Protein 3UVK (pdb70)

Solvent-accessible surface area: 12247 Å² total; per-residue (Å²): 169,138,2,66,10,46,81,104,76,69,4,67,40,10,95,91,0,0,0,0,0,40,19,0,65,86,2,86,77,0,0,0,0,0,2,17,84,42,0,21,2,6,9,0,88,75,10,136,90,73,48,56,2,72,43,10,160,84,0,1,0,4,0,3,21,1,57,91,6,73,30,0,0,0,0,0,14,26,102,18,0,29,2,2,33,16,88,60,17,142,53,94,78,44,0,150,37,10,84,52,86,0,3,3,0,30,15,7,47,111,19,81,23,0,0,0,0,0,55,35,64,11,0,46,4,1,29,19,180,72,9,142,43,97,68,66,8,121,0,16,80,53,18,0,1,4,4,39,9,19,161,90,6,52,43,0,0,0,0,0,24,23,12,44,5,59,20,14,40,13,86,59,16,115,53,97,97,64,43,157,100,32,22,5,0,13,1,48,12,8,71,90,22,159,80,11,0,4,1,12,7,63,36,16,1,48,11,49,60,197,17,132,53,84,60,55,0,80,48,7,102,1,75,108,28,2,1,10,1,9,17,2,62,48,28,23,103,8,0,0,2,0,0,18,52,44,30,0,6,0,0,32,34,125,72,89,109,64,28,38,109,4,151,29,13,91,24,12,0,0,0,3,7,28,4,58,95,92,25,5,0,0,0,0,0,5,70,122,19,64,24,0,20,0,11,56,17,118,37,45,0,10,3,19,109,57,64,137,74,176

Structure (mmCIF, N/CA/C/O backbone):
data_3UVK
#
_entry.id   3UVK
#
_cell.length_a   48.827
_cell.length_b   68.496
_cell.length_c   87.815
_cell.angle_alpha   90.00
_cell.angle_beta   90.00
_cell.angle_gamma   90.00
#
_symmetry.space_group_name_H-M   'P 21 21 21'
#
loop_
_entity.id
_entity.type
_entity.pdbx_description
1 polymer 'WD repeat-containing protein 5'
2 polymer 'Histone-lysine N-methyltransferase MLL2'
3 non-polymer 2-[BIS-(2-HYDROXY-ETHYL)-AMINO]-2-HYDROXYMETHYL-PROPANE-1,3-DIOL
4 non-polymer 'SULFATE ION'
5 water water
#
loop_
_atom_site.group_PDB
_atom_site.id
_atom_site.type_symbol
_atom_site.label_atom_id
_atom_site.label_alt_id
_atom_site.label_comp_id
_atom_site.label_asym_id
_atom_site.label_entity_id
_atom_site.label_seq_id
_atom_site.pdbx_PDB_ins_code
_atom_site.Cartn_x
_atom_site.Cartn_y
_atom_site.Cartn_z
_atom_site.occupancy
_atom_site.B_iso_or_equiv
_atom_site.auth_seq_id
_atom_site.auth_comp_id
_atom_site.auth_asym_id
_atom_site.auth_atom_id
_atom_site.pdbx_PDB_model_num
ATOM 1 N N . VAL A 1 15 ? -32.800 -3.864 -4.251 1.00 29.23 31 VAL A N 1
ATOM 2 C CA . VAL A 1 15 ? -31.292 -4.032 -4.163 1.00 28.86 31 VAL A CA 1
ATOM 3 C C . VAL A 1 15 ? -30.564 -2.809 -4.698 1.00 27.93 31 VAL A C 1
ATOM 4 O O . VAL A 1 15 ? -30.616 -2.436 -5.871 1.00 28.34 31 VAL A O 1
ATOM 8 N N . LYS A 1 16 ? -29.918 -2.170 -3.753 1.00 24.65 32 LYS A N 1
ATOM 9 C CA . LYS A 1 16 ? -29.304 -0.894 -3.980 1.00 20.46 32 LYS A CA 1
ATOM 10 C C . LYS A 1 16 ? -27.979 -0.946 -3.219 1.00 17.54 32 LYS A C 1
ATOM 11 O O . LYS A 1 16 ? -27.835 -1.654 -2.229 1.00 20.14 32 LYS A O 1
ATOM 17 N N . PRO A 1 17 ? -27.026 -0.165 -3.673 1.00 14.15 33 PRO A N 1
ATOM 18 C CA . PRO A 1 17 ? -25.757 -0.045 -2.948 1.00 14.68 33 PRO A CA 1
ATOM 19 C C . PRO A 1 17 ? -25.962 0.889 -1.721 1.00 14.12 33 PRO A C 1
ATOM 20 O O . PRO A 1 17 ? -27.017 1.508 -1.591 1.00 14.07 33 PRO A O 1
ATOM 24 N N . ASN A 1 18 ? -24.948 1.049 -0.864 1.00 13.32 34 ASN A N 1
ATOM 25 C CA . ASN A 1 18 ? -25.065 1.925 0.351 1.00 12.92 34 ASN A CA 1
ATOM 26 C C . ASN A 1 18 ? -23.738 2.625 0.466 1.00 11.88 34 ASN A C 1
ATOM 27 O O . ASN A 1 18 ? -23.055 2.601 1.463 1.00 14.21 34 ASN A O 1
ATOM 32 N N . TYR A 1 19 ? -23.356 3.275 -0.608 1.00 9.68 35 TYR A N 1
ATOM 33 C CA . TYR A 1 19 ? -22.108 4.090 -0.555 1.00 9.11 35 TYR A CA 1
ATOM 34 C C . TYR A 1 19 ? -22.234 5.164 0.525 1.00 9.62 35 TYR A C 1
ATOM 35 O O . TYR A 1 19 ? -23.275 5.828 0.617 1.00 11.17 35 TYR A O 1
ATOM 44 N N . ALA A 1 20 ? -21.206 5.316 1.334 1.00 8.85 36 ALA A N 1
ATOM 45 C CA . ALA A 1 20 ? -21.183 6.288 2.394 1.00 9.17 36 ALA A CA 1
ATOM 46 C C . ALA A 1 20 ? -19.803 6.937 2.367 1.00 7.70 36 ALA A C 1
ATOM 47 O O . ALA A 1 20 ? -18.802 6.317 1.998 1.00 9.03 36 ALA A O 1
ATOM 49 N N . LEU A 1 21 ? -19.750 8.185 2.776 1.00 8.02 37 LEU A N 1
ATOM 50 C CA . LEU A 1 21 ? -18.518 8.949 2.723 1.00 7.37 37 LEU A CA 1
ATOM 51 C C . LEU A 1 21 ? -17.506 8.452 3.706 1.00 7.82 37 LEU A C 1
ATOM 52 O O . LEU A 1 21 ? -17.821 8.261 4.891 1.00 9.27 37 LEU A O 1
ATOM 57 N N . LYS A 1 22 ? -16.261 8.232 3.228 1.00 8.15 38 LYS A N 1
ATOM 58 C CA . LYS A 1 22 ? -15.205 7.762 4.106 1.00 8.04 38 LYS A CA 1
ATOM 59 C C . LYS A 1 22 ? -14.106 8.773 4.234 1.00 9.06 38 LYS A C 1
ATOM 60 O O . LYS A 1 22 ? -13.572 8.921 5.317 1.00 10.09 38 LYS A O 1
ATOM 66 N N . PHE A 1 23 ? -13.706 9.462 3.156 1.00 8.94 39 PHE A N 1
ATOM 67 C CA . PHE A 1 23 ? -12.593 10.395 3.211 1.00 8.40 39 PHE A CA 1
ATOM 68 C C . PHE A 1 23 ? -12.846 11.575 2.290 1.00 9.56 39 PHE A C 1
ATOM 69 O O . PHE A 1 23 ? -13.407 11.378 1.227 1.00 9.21 39 PHE A O 1
ATOM 77 N N . THR A 1 24 ? -12.313 12.757 2.649 1.00 9.12 40 THR A N 1
ATOM 78 C CA . THR A 1 24 ? -12.338 13.953 1.829 1.00 9.58 40 THR A CA 1
ATOM 79 C C . THR A 1 24 ? -10.870 14.259 1.537 1.00 9.00 40 THR A C 1
ATOM 80 O O . THR A 1 24 ? -10.062 14.377 2.478 1.00 11.10 40 THR A O 1
ATOM 84 N N . LEU A 1 25 ? -10.530 14.357 0.247 1.00 8.91 41 LEU A N 1
ATOM 85 C CA . LEU A 1 25 ? -9.201 14.545 -0.271 1.00 7.96 41 LEU A CA 1
ATOM 86 C C . LEU A 1 25 ? -9.158 16.002 -0.718 1.00 8.41 41 LEU A C 1
ATOM 87 O O . LEU A 1 25 ? -9.587 16.371 -1.878 1.00 9.24 41 LEU A O 1
ATOM 92 N N . ALA A 1 26 ? -8.660 16.828 0.170 1.00 13.54 42 ALA A N 1
ATOM 93 C CA . ALA A 1 26 ? -8.645 18.284 -0.179 1.00 8.48 42 ALA A CA 1
ATOM 94 C C . ALA A 1 26 ? -7.185 18.686 -0.437 1.00 9.18 42 ALA A C 1
ATOM 95 O O . ALA A 1 26 ? -6.234 18.096 0.130 1.00 9.32 42 ALA A O 1
ATOM 97 N N . GLY A 1 27 ? -6.951 19.722 -1.226 1.00 9.48 43 GLY A N 1
ATOM 98 C CA . GLY A 1 27 ? -5.587 20.193 -1.504 1.00 10.26 43 GLY A CA 1
ATOM 99 C C . GLY A 1 27 ? -5.431 20.850 -2.839 1.00 8.35 43 GLY A C 1
ATOM 100 O O . GLY A 1 27 ? -4.581 21.732 -3.007 1.00 10.79 43 GLY A O 1
ATOM 101 N N . HIS A 1 28 ? -6.246 20.451 -3.845 1.00 8.65 44 HIS A N 1
ATOM 102 C CA . HIS A 1 28 ? -6.212 21.255 -5.051 1.00 9.41 44 HIS A CA 1
ATOM 103 C C . HIS A 1 28 ? -6.643 22.649 -4.775 1.00 10.11 44 HIS A C 1
ATOM 104 O O . HIS A 1 28 ? -7.489 22.903 -3.884 1.00 10.35 44 HIS A O 1
ATOM 111 N N . THR A 1 29 ? -6.169 23.584 -5.549 1.00 10.45 45 THR A N 1
ATOM 112 C CA . THR A 1 29 ? -6.479 25.005 -5.261 1.00 11.63 45 THR A CA 1
ATOM 113 C C . THR A 1 29 ? -7.423 25.622 -6.280 1.00 11.30 45 THR A C 1
ATOM 114 O O . THR A 1 29 ? -7.767 26.798 -6.168 1.00 13.81 45 THR A O 1
ATOM 118 N N . LYS A 1 30 ? -7.827 24.811 -7.272 1.00 10.50 46 LYS A N 1
ATOM 119 C CA . LYS A 1 30 ? -8.889 25.206 -8.202 1.00 10.12 46 LYS A CA 1
ATOM 120 C C . LYS A 1 30 ? -9.708 23.951 -8.511 1.00 9.26 46 LYS A C 1
ATOM 121 O O . LYS A 1 30 ? -9.453 22.856 -7.942 1.00 10.57 46 LYS A O 1
ATOM 127 N N . ALA A 1 31 ? -10.665 24.083 -9.462 1.00 10.12 47 ALA A N 1
ATOM 128 C CA . ALA A 1 31 ? -11.537 22.954 -9.860 1.00 9.28 47 ALA A CA 1
ATOM 129 C C . ALA A 1 31 ? -10.729 21.693 -10.072 1.00 9.94 47 ALA A C 1
ATOM 130 O O . ALA A 1 31 ? -9.681 21.757 -10.720 1.00 9.15 47 ALA A O 1
ATOM 132 N N . VAL A 1 32 ? -11.242 20.567 -9.590 1.00 7.95 48 VAL A N 1
ATOM 133 C CA . VAL A 1 32 ? -10.682 19.261 -9.970 1.00 8.34 48 VAL A CA 1
ATOM 134 C C . VAL A 1 32 ? -11.319 18.929 -11.345 1.00 8.75 48 VAL A C 1
ATOM 135 O O . VAL A 1 32 ? -12.489 19.246 -11.610 1.00 10.76 48 VAL A O 1
ATOM 139 N N . SER A 1 33 ? -10.556 18.286 -12.242 1.00 7.50 49 SER A N 1
ATOM 140 C CA . SER A 1 33 ? -11.104 17.942 -13.569 1.00 8.19 49 SER A CA 1
ATOM 141 C C . SER A 1 33 ? -11.322 16.441 -13.792 1.00 7.74 49 SER A C 1
ATOM 142 O O . SER A 1 33 ? -12.253 16.064 -14.502 1.00 8.18 49 SER A O 1
ATOM 145 N N . SER A 1 34 ? -10.449 15.623 -13.231 1.00 7.96 50 SER A N 1
ATOM 146 C CA . SER A 1 34 ? -10.558 14.195 -13.499 1.00 8.12 50 SER A CA 1
ATOM 147 C C . SER A 1 34 ? -9.892 13.377 -12.369 1.00 5.74 50 SER A C 1
ATOM 148 O O . SER A 1 34 ? -8.819 13.815 -11.931 1.00 9.41 50 SER A O 1
ATOM 151 N N . VAL A 1 35 ? -10.506 12.284 -11.921 1.00 6.48 51 VAL A N 1
ATOM 152 C CA . VAL A 1 35 ? -9.874 11.363 -11.009 1.00 7.20 51 VAL A CA 1
ATOM 153 C C . VAL A 1 35 ? -9.898 10.002 -11.618 1.00 6.51 51 VAL A C 1
ATOM 154 O O . VAL A 1 35 ? -10.861 9.605 -12.319 1.00 7.12 51 VAL A O 1
ATOM 158 N N . LYS A 1 36 ? -8.860 9.216 -11.395 1.00 6.97 52 LYS A N 1
ATOM 159 C CA . LYS A 1 36 ? -8.757 7.851 -11.951 1.00 7.02 52 LYS A CA 1
ATOM 160 C C . LYS A 1 36 ? -8.062 6.955 -10.927 1.00 6.06 52 LYS A C 1
ATOM 161 O O . LYS A 1 36 ? -6.992 7.337 -10.364 1.00 7.64 52 LYS A O 1
ATOM 167 N N . PHE A 1 37 ? -8.575 5.751 -10.712 1.00 7.35 53 PHE A N 1
ATOM 168 C CA . PHE A 1 37 ? -7.845 4.747 -9.895 1.00 8.42 53 PHE A CA 1
ATOM 169 C C . PHE A 1 37 ? -6.784 4.078 -10.701 1.00 8.07 53 PHE A C 1
ATOM 170 O O . PHE A 1 37 ? -7.01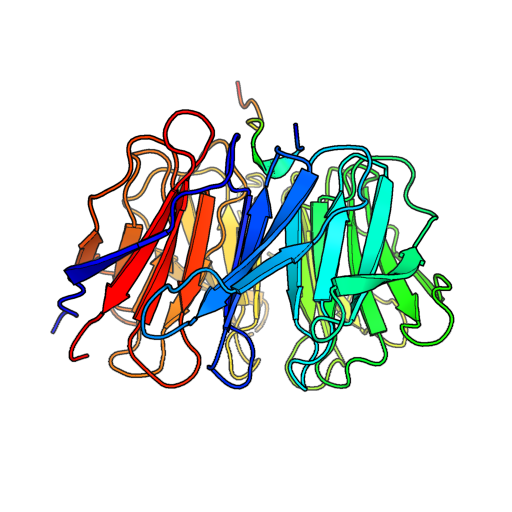5 3.678 -11.841 1.00 8.59 53 PHE A O 1
ATOM 178 N N . SER A 1 38 ? -5.657 3.802 -10.100 1.00 8.07 54 SER A N 1
ATOM 179 C CA . SER A 1 38 ? -4.644 3.028 -10.799 1.00 9.07 54 SER A CA 1
ATOM 180 C C . SER A 1 38 ? -5.147 1.605 -11.001 1.00 8.73 54 SER A C 1
ATOM 181 O O . SER A 1 38 ? -5.945 1.074 -10.227 1.00 10.22 54 SER A O 1
ATOM 184 N N . PRO A 1 39 ? -4.688 0.934 -12.114 1.00 9.16 55 PRO A N 1
ATOM 185 C CA . PRO A 1 39 ? -5.158 -0.425 -12.356 1.00 10.50 55 PRO A CA 1
ATOM 186 C C . PRO A 1 39 ? -4.833 -1.386 -11.230 1.00 8.46 55 PRO A C 1
ATOM 187 O O . PRO A 1 39 ? -5.539 -2.404 -11.088 1.00 10.97 55 PRO A O 1
ATOM 191 N N . ASN A 1 40 ? -3.720 -1.135 -10.495 1.00 11.07 56 ASN A N 1
ATOM 192 C CA . ASN A 1 40 ? -3.391 -2.065 -9.383 1.00 9.83 56 ASN A CA 1
ATOM 193 C C . ASN A 1 40 ? -4.137 -1.810 -8.122 1.00 11.45 56 ASN A C 1
ATOM 194 O O . ASN A 1 40 ? -3.905 -2.491 -7.137 1.00 12.43 56 ASN A O 1
ATOM 199 N N . GLY A 1 41 ? -5.048 -0.844 -8.185 1.00 10.12 57 GLY A N 1
ATOM 200 C CA . GLY A 1 41 ? -5.878 -0.548 -7.035 1.00 10.99 57 GLY A CA 1
ATOM 201 C C . GLY A 1 41 ? -5.302 0.280 -5.904 1.00 10.51 57 GLY A C 1
ATOM 202 O O . GLY A 1 41 ? -6.022 0.586 -4.928 1.00 10.11 57 GLY A O 1
ATOM 203 N N . GLU A 1 42 ? -4.008 0.633 -5.976 1.00 10.37 58 GLU A N 1
ATOM 204 C CA . GLU A 1 42 ? -3.329 1.199 -4.789 1.00 10.30 58 GLU A CA 1
ATOM 205 C C . GLU A 1 42 ? -3.568 2.676 -4.711 1.00 9.19 58 GLU A C 1
ATOM 206 O O . GLU A 1 42 ? -3.537 3.257 -3.621 1.00 10.07 58 GLU A O 1
ATOM 212 N N . TRP A 1 43 ? -3.773 3.347 -5.890 1.00 8.73 59 TRP A N 1
ATOM 213 C CA . TRP A 1 43 ? -3.692 4.834 -5.967 1.00 8.25 59 TRP A CA 1
ATOM 214 C C . TRP A 1 43 ? -4.875 5.467 -6.644 1.00 7.86 59 TRP A C 1
ATOM 215 O O . TRP A 1 43 ? -5.549 4.849 -7.484 1.00 8.82 59 TRP A O 1
ATOM 226 N N . LEU A 1 44 ? -5.117 6.751 -6.341 1.00 7.80 60 LEU A N 1
ATOM 227 C CA . LEU A 1 44 ? -6.018 7.610 -7.122 1.00 8.30 60 LEU A CA 1
ATOM 228 C C . LEU A 1 44 ? -5.148 8.740 -7.649 1.00 6.92 60 LEU A C 1
ATOM 229 O O . LEU A 1 44 ? -4.378 9.334 -6.881 1.00 8.87 60 LEU A O 1
ATOM 234 N N . ALA A 1 45 ? -5.239 9.059 -8.960 1.00 8.31 61 ALA A N 1
ATOM 235 C CA . ALA A 1 45 ? -4.644 10.258 -9.487 1.00 7.51 61 ALA A CA 1
ATOM 236 C C . ALA A 1 45 ? -5.703 11.321 -9.734 1.00 8.48 61 ALA A C 1
ATOM 237 O O . ALA A 1 45 ? -6.830 10.935 -10.215 1.00 8.70 61 ALA A O 1
ATOM 239 N N . SER A 1 46 ? -5.420 12.581 -9.442 1.00 8.50 62 SER A N 1
ATOM 240 C CA . SER A 1 46 ? -6.314 13.659 -9.846 1.00 6.85 62 SER A CA 1
ATOM 241 C C . SER A 1 46 ? -5.624 14.711 -10.640 1.00 8.15 62 SER A C 1
ATOM 242 O O . SER A 1 46 ? -4.409 14.942 -10.437 1.00 9.18 62 SER A O 1
ATOM 245 N N . SER A 1 47 ? -6.361 15.348 -11.572 1.00 9.04 63 SER A N 1
ATOM 246 C CA . SER A 1 47 ? -5.849 16.524 -12.269 1.00 8.52 63 SER A CA 1
ATOM 247 C C . SER A 1 47 ? -6.720 17.698 -11.964 1.00 7.87 63 SER A C 1
ATOM 248 O O . SER A 1 47 ? -7.913 17.519 -11.590 1.00 8.92 63 SER A O 1
ATOM 251 N N . SER A 1 48 ? -6.200 18.895 -12.134 1.00 8.28 64 SER A N 1
ATOM 252 C CA . SER A 1 48 ? -6.975 20.088 -11.833 1.00 8.28 64 SER A CA 1
ATOM 253 C C . SER A 1 48 ? -6.635 21.268 -12.667 1.00 8.70 64 SER A C 1
ATOM 254 O O . SER A 1 48 ? -5.552 21.346 -13.294 1.00 8.85 64 SER A O 1
ATOM 257 N N . ALA A 1 49 ? -7.552 22.233 -12.678 1.00 8.79 65 ALA A N 1
ATOM 258 C CA . ALA A 1 49 ? -7.306 23.578 -13.225 1.00 10.55 65 ALA A CA 1
ATOM 259 C C . ALA A 1 49 ? -6.144 24.288 -12.549 1.00 11.49 65 ALA A C 1
ATOM 260 O O . ALA A 1 49 ? -5.646 25.280 -13.124 1.00 13.02 65 ALA A O 1
ATOM 262 N N . ASP A 1 50 ? -5.717 23.808 -11.361 1.00 10.25 66 ASP A N 1
ATOM 263 C CA . ASP A 1 50 ? -4.544 24.441 -10.695 1.00 12.05 66 ASP A CA 1
ATOM 264 C C . ASP A 1 50 ? -3.197 24.005 -11.300 1.00 10.33 66 ASP A C 1
ATOM 265 O O . ASP A 1 50 ? -2.150 24.396 -10.805 1.00 11.56 66 ASP A O 1
ATOM 270 N N . LYS A 1 51 ? -3.210 23.279 -12.427 1.00 10.28 67 LYS A N 1
ATOM 271 C CA . LYS A 1 51 ? -2.018 22.800 -13.190 1.00 9.02 67 LYS A CA 1
ATOM 272 C C . LYS A 1 51 ? -1.292 21.697 -12.514 1.00 10.99 67 LYS A C 1
ATOM 273 O O . LYS A 1 51 ? -0.216 21.332 -13.007 1.00 11.22 67 LYS A O 1
ATOM 279 N N . LEU A 1 52 ? -1.877 21.084 -11.484 1.00 8.42 68 LEU A N 1
ATOM 280 C CA . LEU A 1 52 ? -1.141 20.028 -10.773 1.00 9.05 68 LEU A CA 1
ATOM 281 C C . LEU A 1 52 ? -1.882 18.734 -10.991 1.00 7.14 68 LEU A C 1
ATOM 282 O O . LEU A 1 52 ? -3.154 18.660 -11.164 1.00 10.27 68 LEU A O 1
ATOM 287 N N . ILE A 1 53 ? -1.130 17.669 -10.790 1.00 8.94 69 ILE A N 1
ATOM 288 C CA . ILE A 1 53 ? -1.647 16.296 -10.563 1.00 9.44 69 ILE A CA 1
ATOM 289 C C . ILE A 1 53 ? -1.340 15.915 -9.149 1.00 8.44 69 ILE A C 1
ATOM 290 O O . ILE A 1 53 ? -0.249 16.234 -8.667 1.00 10.01 69 ILE A O 1
ATOM 295 N N . LYS A 1 54 ? -2.271 15.279 -8.457 1.00 8.43 70 LYS A N 1
ATOM 296 C CA . LYS A 1 54 ? -1.968 14.679 -7.152 1.00 7.64 70 LYS A CA 1
ATOM 297 C C . LYS A 1 54 ? -2.232 13.207 -7.121 1.00 7.52 70 LYS A C 1
ATOM 298 O O . LYS A 1 54 ? -3.109 12.702 -7.870 1.00 9.07 70 LYS A O 1
ATOM 304 N N . ILE A 1 55 ? -1.484 12.484 -6.299 1.00 9.04 71 ILE A N 1
ATOM 305 C CA . ILE A 1 55 ? -1.616 11.064 -6.127 1.00 8.96 71 ILE A CA 1
ATOM 306 C C . ILE A 1 55 ? -2.041 10.891 -4.666 1.00 8.95 71 ILE A C 1
ATOM 307 O O . ILE A 1 55 ? -1.466 11.502 -3.739 1.00 8.89 71 ILE A O 1
ATOM 312 N N . TRP A 1 56 ? -2.948 9.971 -4.455 1.00 8.49 72 TRP A N 1
ATOM 313 C CA . TRP A 1 56 ? -3.571 9.742 -3.143 1.00 7.87 72 TRP A CA 1
ATOM 314 C C . TRP A 1 56 ? -3.670 8.226 -2.963 1.00 8.03 72 TRP A C 1
ATOM 315 O O . TRP A 1 56 ? -3.889 7.453 -3.918 1.00 9.11 72 TRP A O 1
ATOM 326 N N . GLY A 1 57 ? -3.656 7.771 -1.731 1.00 9.07 73 GLY A N 1
ATOM 327 C CA . GLY A 1 57 ? -3.961 6.367 -1.453 1.00 9.75 73 GLY A CA 1
ATOM 328 C C . GLY A 1 57 ? -5.416 6.040 -1.747 1.00 8.30 73 GLY A C 1
ATOM 329 O O . GLY A 1 57 ? -6.323 6.772 -1.308 1.00 10.42 73 GLY A O 1
ATOM 330 N N . ALA A 1 58 ? -5.625 4.923 -2.491 1.00 8.32 74 ALA A N 1
ATOM 331 C CA . ALA A 1 58 ? -7.006 4.591 -2.933 1.00 9.31 74 ALA A CA 1
ATOM 332 C C . ALA A 1 58 ? -7.899 4.170 -1.754 1.00 9.30 74 ALA A C 1
ATOM 333 O O . ALA A 1 58 ? -9.127 4.280 -1.846 1.00 10.44 74 ALA A O 1
ATOM 335 N N . TYR A 1 59 ? -7.316 3.614 -0.694 1.00 10.11 75 TYR A N 1
ATOM 336 C CA . TYR A 1 59 ? -8.137 3.035 0.357 1.00 10.83 75 TYR A CA 1
ATOM 337 C C . TYR A 1 59 ? -8.302 3.948 1.574 1.00 10.55 75 TYR A C 1
ATOM 338 O O . TYR A 1 59 ? -9.278 3.837 2.289 1.00 11.74 75 TYR A O 1
ATOM 347 N N . ASP A 1 60 ? -7.329 4.834 1.789 1.00 12.67 76 ASP A N 1
ATOM 348 C CA . ASP A 1 60 ? -7.432 5.731 2.921 1.00 12.97 76 ASP A CA 1
ATOM 349 C C . ASP A 1 60 ? -7.364 7.232 2.595 1.00 11.63 76 ASP A C 1
ATOM 350 O O . ASP A 1 60 ? -7.335 8.070 3.480 1.00 12.90 76 ASP A O 1
ATOM 355 N N . GLY A 1 61 ? -7.288 7.557 1.277 1.00 10.63 77 GLY A N 1
ATOM 356 C CA . GLY A 1 61 ? -7.220 8.887 0.783 1.00 10.97 77 GLY A CA 1
ATOM 357 C C . GLY A 1 61 ? -5.959 9.659 1.161 1.00 10.24 77 GLY A C 1
ATOM 358 O O . GLY A 1 61 ? -5.901 10.937 0.969 1.00 12.93 77 GLY A O 1
ATOM 359 N N . LYS A 1 62 ? -4.922 8.968 1.647 1.00 9.78 78 LYS A N 1
ATOM 360 C CA . LYS A 1 62 ? -3.743 9.717 2.144 1.00 10.89 78 LYS A CA 1
ATOM 361 C C . LYS A 1 62 ? -3.053 10.400 0.971 1.00 10.12 78 LYS A C 1
ATOM 362 O O . LYS A 1 62 ? -2.720 9.727 -0.023 1.00 10.36 78 LYS A O 1
ATOM 368 N N . PHE A 1 63 ? -2.776 11.687 1.130 1.00 10.00 79 PHE A N 1
ATOM 369 C CA . PHE A 1 63 ? -2.013 12.396 0.089 1.00 9.41 79 PHE A CA 1
ATOM 370 C C . PHE A 1 63 ? -0.641 11.730 -0.048 1.00 10.10 79 PHE A C 1
ATOM 371 O O . PHE A 1 63 ? 0.072 11.517 0.940 1.00 10.00 79 PHE A O 1
ATOM 379 N N . GLU A 1 64 ? -0.213 11.504 -1.287 1.00 10.23 80 GLU A N 1
ATOM 380 C CA . GLU A 1 64 ? 1.084 10.922 -1.625 1.00 9.76 80 GLU A CA 1
ATOM 381 C C . GLU A 1 64 ? 2.037 11.858 -2.314 1.00 10.01 80 GLU A C 1
ATOM 382 O O . GLU A 1 64 ? 3.211 11.959 -1.897 1.00 12.57 80 GLU A O 1
ATOM 388 N N . LYS A 1 65 ? 1.607 12.562 -3.340 1.00 10.81 81 LYS A N 1
ATOM 389 C CA . LYS A 1 65 ? 2.519 13.491 -3.975 1.00 11.31 81 LYS A CA 1
ATOM 390 C C . LYS A 1 65 ? 1.793 14.453 -4.868 1.00 8.90 81 LYS A C 1
ATOM 391 O O . LYS A 1 65 ? 0.688 14.194 -5.357 1.00 10.16 81 LYS A O 1
ATOM 397 N N . THR A 1 66 ? 2.471 15.534 -5.122 1.00 9.13 82 THR A N 1
ATOM 398 C CA . THR A 1 66 ? 2.097 16.528 -6.094 1.00 6.84 82 THR A CA 1
ATOM 399 C C . THR A 1 66 ? 3.032 16.469 -7.291 1.00 9.48 82 THR A C 1
ATOM 400 O O . THR A 1 66 ? 4.255 16.473 -7.114 1.00 11.71 82 THR A O 1
ATOM 404 N N . ILE A 1 67 ? 2.477 16.383 -8.492 1.00 9.77 83 ILE A N 1
ATOM 405 C CA . ILE A 1 67 ? 3.267 16.343 -9.723 1.00 10.13 83 ILE A CA 1
ATOM 406 C C . ILE A 1 67 ? 2.988 17.618 -10.484 1.00 9.38 83 ILE A C 1
ATOM 407 O O . ILE A 1 67 ? 1.820 17.985 -10.749 1.00 12.95 83 ILE A O 1
ATOM 412 N N . SER A 1 68 ? 4.010 18.293 -10.928 1.00 11.37 84 SER A N 1
ATOM 413 C CA . SER A 1 68 ? 3.835 19.644 -11.508 1.00 10.34 84 SER A CA 1
ATOM 414 C C . SER A 1 68 ? 4.670 19.765 -12.798 1.00 12.23 84 SER A C 1
ATOM 415 O O . SER A 1 68 ? 5.656 19.057 -12.985 1.00 10.98 84 SER A O 1
ATOM 418 N N . GLY A 1 69 ? 4.286 20.709 -13.648 1.00 10.60 85 GLY A N 1
ATOM 419 C CA . GLY A 1 69 ? 5.065 21.013 -14.844 1.00 11.48 85 GLY A CA 1
ATOM 420 C C . GLY A 1 69 ? 4.194 21.581 -15.965 1.00 12.57 85 GLY A C 1
ATOM 421 O O . GLY A 1 69 ? 4.707 22.355 -16.790 1.00 15.34 85 GLY A O 1
ATOM 422 N N . HIS A 1 70 ? 2.910 21.153 -16.043 1.00 11.91 86 HIS A N 1
ATOM 423 C CA . HIS A 1 70 ? 2.098 21.839 -17.075 1.00 11.34 86 HIS A CA 1
ATOM 424 C C . HIS A 1 70 ? 2.014 23.328 -16.832 1.00 12.73 86 HIS A C 1
ATOM 425 O O . HIS A 1 70 ? 2.097 23.821 -15.687 1.00 13.30 86 HIS A O 1
ATOM 432 N N . LYS A 1 71 ? 1.947 24.094 -17.934 1.00 13.50 87 LYS A N 1
ATOM 433 C CA . LYS A 1 71 ? 1.906 25.548 -17.889 1.00 14.71 87 LYS A CA 1
ATOM 434 C C . LYS A 1 71 ? 0.510 26.118 -17.759 1.00 14.65 87 LYS A C 1
ATOM 435 O O . LYS A 1 71 ? 0.374 27.267 -17.367 1.00 15.80 87 LYS A O 1
ATOM 441 N N . LEU A 1 72 ? -0.525 25.283 -17.991 1.00 13.58 88 LEU A N 1
ATOM 442 C CA . LEU A 1 72 ? -1.919 25.755 -17.862 1.00 13.98 88 LEU A CA 1
ATOM 443 C C . LEU A 1 72 ? -2.698 24.610 -17.308 1.00 10.44 88 LEU A C 1
ATOM 444 O O . LEU A 1 72 ? -2.141 23.561 -17.037 1.00 13.06 88 LEU A O 1
ATOM 449 N N . GLY A 1 73 ? -3.979 24.837 -17.019 1.00 13.25 89 GLY A N 1
ATOM 450 C CA . GLY A 1 73 ? -4.803 23.838 -16.381 1.00 12.14 89 GLY A CA 1
ATOM 451 C C . GLY A 1 73 ? -4.855 22.507 -17.097 1.00 10.31 89 GLY A C 1
ATOM 452 O O . GLY A 1 73 ? -4.610 22.449 -18.335 1.00 12.51 89 GLY A O 1
ATOM 453 N N . ILE A 1 74 ? -5.240 21.431 -16.382 1.00 9.78 90 ILE A N 1
ATOM 454 C CA . ILE A 1 74 ? -5.208 20.047 -16.897 1.00 9.66 90 ILE A CA 1
ATOM 455 C C . ILE A 1 74 ? -6.652 19.566 -16.895 1.00 9.31 90 ILE A C 1
ATOM 456 O O . ILE A 1 74 ? -7.294 19.684 -15.828 1.00 9.91 90 ILE A O 1
ATOM 461 N N . SER A 1 75 ? -7.122 19.001 -18.000 1.00 8.07 91 SER A N 1
ATOM 462 C CA . SER A 1 75 ? -8.488 18.544 -18.138 1.00 8.08 91 SER A CA 1
ATOM 463 C C . SER A 1 75 ? -8.642 17.043 -17.939 1.00 8.10 91 SER A C 1
ATOM 464 O O . SER A 1 75 ? -9.759 16.570 -17.737 1.00 10.09 91 SER A O 1
ATOM 467 N N . ASP A 1 76 ? -7.544 16.268 -17.976 1.00 8.07 92 ASP A N 1
ATOM 468 C CA . ASP A 1 76 ? -7.684 14.819 -17.870 1.00 7.57 92 ASP A CA 1
ATOM 469 C C . ASP A 1 76 ? -6.338 14.223 -17.466 1.00 7.57 92 ASP A C 1
ATOM 470 O O . ASP A 1 76 ? -5.295 14.833 -17.728 1.00 8.88 92 ASP A O 1
ATOM 475 N N . VAL A 1 77 ? -6.362 13.073 -16.893 1.00 7.76 93 VAL A N 1
ATOM 476 C CA . VAL A 1 77 ? -5.198 12.296 -16.512 1.00 8.66 93 VAL A CA 1
ATOM 477 C C . VAL A 1 77 ? -5.556 10.840 -16.676 1.00 8.48 93 VAL A C 1
ATOM 478 O O . VAL A 1 77 ? -6.727 10.462 -16.496 1.00 8.95 93 VAL A O 1
ATOM 482 N N . ALA A 1 78 ? -4.587 9.982 -16.953 1.00 8.29 94 ALA A N 1
ATOM 483 C CA . ALA A 1 78 ? -4.905 8.541 -17.129 1.00 7.99 94 ALA A CA 1
ATOM 484 C C . ALA A 1 78 ? -3.661 7.700 -16.859 1.00 7.42 94 ALA A C 1
ATOM 485 O O . ALA A 1 78 ? -2.516 8.174 -17.019 1.00 9.50 94 ALA A O 1
ATOM 487 N N . TRP A 1 79 ? -3.878 6.489 -16.368 1.00 8.28 95 TRP A N 1
ATOM 488 C CA . TRP A 1 79 ? -2.781 5.575 -15.927 1.00 9.19 95 TRP A CA 1
ATOM 489 C C . TRP A 1 79 ? -2.400 4.598 -17.046 1.00 9.98 95 TRP A C 1
ATOM 490 O O . TRP A 1 79 ? -3.249 4.120 -17.799 1.00 10.30 95 TRP A O 1
ATOM 501 N N . SER A 1 80 ? -1.126 4.199 -17.058 1.00 10.12 96 SER A N 1
ATOM 502 C CA . SER A 1 80 ? -0.711 3.061 -17.852 1.00 10.68 96 SER A CA 1
ATOM 503 C C . SER A 1 80 ? -1.072 1.752 -17.138 1.00 11.70 96 SER A C 1
ATOM 504 O O . SER A 1 80 ? -1.444 1.730 -15.919 1.00 12.33 96 SER A O 1
ATOM 507 N N . SER A 1 81 ? -1.060 0.659 -17.901 1.00 12.26 97 SER A N 1
ATOM 508 C CA A SER A 1 81 ? -1.552 -0.608 -17.428 0.50 14.09 97 SER A CA 1
ATOM 509 C CA B SER A 1 81 ? -1.625 -0.545 -17.345 0.50 13.56 97 SER A CA 1
ATOM 510 C C . SER A 1 81 ? -0.842 -1.136 -16.173 1.00 13.31 97 SER A C 1
ATOM 511 O O . SER A 1 81 ? -1.423 -1.819 -15.351 1.00 15.59 97 SER A O 1
ATOM 516 N N . ASP A 1 82 ? 0.425 -0.849 -16.092 1.00 13.73 98 ASP A N 1
ATOM 517 C CA . ASP A 1 82 ? 1.254 -1.330 -14.997 1.00 13.35 98 ASP A CA 1
ATOM 518 C C . ASP A 1 82 ? 1.242 -0.384 -13.794 1.00 13.59 98 ASP A C 1
ATOM 519 O O . ASP A 1 82 ? 1.979 -0.630 -12.851 1.00 13.55 98 ASP A O 1
ATOM 524 N N . SER A 1 83 ? 0.429 0.697 -13.852 1.00 11.46 99 SER A N 1
ATOM 525 C CA . SER A 1 83 ? 0.389 1.639 -12.774 1.00 11.78 99 SER A CA 1
ATOM 526 C C . SER A 1 83 ? 1.629 2.465 -12.550 1.00 12.06 99 SER A C 1
ATOM 527 O O . SER A 1 83 ? 1.723 3.164 -11.527 1.00 14.13 99 SER A O 1
ATOM 530 N N . ASN A 1 84 ? 2.546 2.456 -13.530 1.00 13.33 100 ASN A N 1
ATOM 531 C CA . ASN A 1 84 ? 3.787 3.156 -13.299 1.00 13.91 100 ASN A CA 1
ATOM 532 C C . ASN A 1 84 ? 3.861 4.503 -13.983 1.00 13.24 100 ASN A C 1
ATOM 533 O O . ASN A 1 84 ? 4.704 5.322 -13.609 1.00 14.45 100 ASN A O 1
ATOM 538 N N . LEU A 1 85 ? 3.022 4.722 -15.005 1.00 12.28 101 LEU A N 1
ATOM 539 C CA . LEU A 1 85 ? 3.044 6.019 -15.6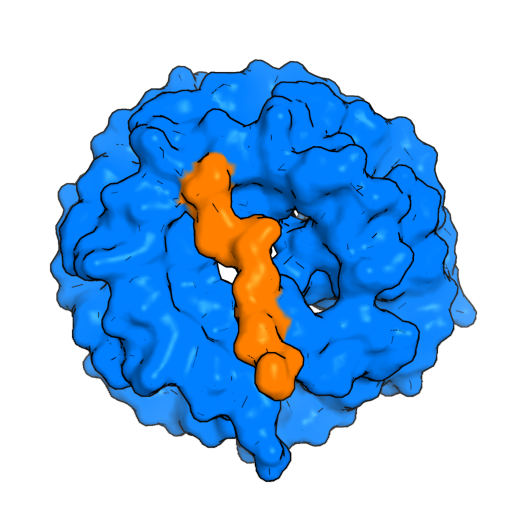90 1.00 10.43 101 LEU A CA 1
ATOM 540 C C . LEU A 1 85 ? 1.668 6.675 -15.688 1.00 10.63 101 LEU A C 1
ATOM 541 O O . LEU A 1 85 ? 0.649 6.004 -15.579 1.00 10.66 101 LEU A O 1
ATOM 546 N N . LEU A 1 86 ? 1.674 7.992 -15.799 1.00 9.67 102 LEU A N 1
ATOM 547 C CA . LEU A 1 86 ? 0.476 8.772 -16.082 1.00 9.65 102 LEU A CA 1
ATOM 548 C C . LEU A 1 86 ? 0.655 9.550 -17.363 1.00 9.00 102 LEU A C 1
ATOM 549 O O . LEU A 1 86 ? 1.765 9.918 -17.745 1.00 10.86 102 LEU A O 1
ATOM 554 N N . VAL A 1 87 ? -0.484 9.871 -18.011 1.00 9.83 103 VAL A N 1
ATOM 555 C CA . VAL A 1 87 ? -0.500 10.885 -19.058 1.00 8.86 103 VAL A CA 1
ATOM 556 C C . VAL A 1 87 ? -1.520 11.912 -18.722 1.00 8.84 103 VAL A C 1
ATOM 557 O O . VAL A 1 87 ? -2.582 11.555 -18.159 1.00 9.80 103 VAL A O 1
ATOM 561 N N . SER A 1 88 ? -1.253 13.179 -18.970 1.00 8.64 104 SER A N 1
ATOM 562 C CA . SER A 1 88 ? -2.180 14.284 -18.713 1.00 10.13 104 SER A CA 1
ATOM 563 C C . SER A 1 88 ? -2.369 15.114 -19.937 1.00 9.07 104 SER A C 1
ATOM 564 O O . SER A 1 88 ? -1.506 15.162 -20.837 1.00 10.70 104 SER A O 1
ATOM 567 N N . ALA A 1 89 ? -3.520 15.748 -20.005 1.00 8.95 105 ALA A N 1
ATOM 568 C CA . ALA A 1 89 ? -3.975 16.539 -21.146 1.00 9.07 105 ALA A CA 1
ATOM 569 C C . ALA A 1 89 ? -4.227 17.954 -20.673 1.00 9.37 105 ALA A C 1
ATOM 570 O O . ALA A 1 89 ? -5.048 18.135 -19.760 1.00 9.70 105 ALA A O 1
ATOM 572 N N . SER A 1 90 ? -3.604 18.974 -21.292 1.00 10.19 106 SER A N 1
ATOM 573 C CA . SER A 1 90 ? -3.659 20.316 -20.713 1.00 10.16 106 SER A CA 1
ATOM 574 C C . SER A 1 90 ? -4.058 21.379 -21.749 1.00 10.10 106 SER A C 1
ATOM 575 O O . SER A 1 90 ? -3.890 21.258 -23.040 1.00 11.29 106 SER A O 1
ATOM 578 N N . ASP A 1 91 ? -4.615 22.459 -21.218 1.00 13.43 107 ASP A N 1
ATOM 579 C CA . ASP A 1 91 ? -4.848 23.695 -22.001 1.00 12.59 107 ASP A CA 1
ATOM 580 C C . ASP A 1 91 ? -3.545 24.259 -22.628 1.00 12.72 107 ASP A C 1
ATOM 581 O O . ASP A 1 91 ? -3.620 25.033 -23.558 1.00 14.68 107 ASP A O 1
ATOM 586 N N . ASP A 1 92 ? -2.360 23.853 -22.130 1.00 13.11 108 ASP A N 1
ATOM 587 C CA . ASP A 1 92 ? -1.065 24.260 -22.697 1.00 12.14 108 ASP A CA 1
ATOM 588 C C . ASP A 1 92 ? -0.768 23.595 -24.098 1.00 13.20 108 ASP A C 1
ATOM 589 O O . ASP A 1 92 ? 0.261 23.846 -24.708 1.00 15.47 108 ASP A O 1
ATOM 594 N N . LYS A 1 93 ? -1.739 22.814 -24.610 1.00 12.11 109 LYS A N 1
ATOM 595 C CA . LYS A 1 93 ? -1.768 22.183 -25.952 1.00 11.90 109 LYS A CA 1
ATOM 596 C C . LYS A 1 93 ? -0.877 20.940 -25.996 1.00 10.94 109 LYS A C 1
ATOM 597 O O . LYS A 1 93 ? -0.678 20.382 -27.066 1.00 13.09 109 LYS A O 1
ATOM 603 N N . THR A 1 94 ? -0.352 20.537 -24.853 1.00 11.45 110 THR A N 1
ATOM 604 C CA . THR A 1 94 ? 0.459 19.383 -24.783 1.00 12.66 110 THR A CA 1
ATOM 605 C C . THR A 1 94 ? -0.211 18.290 -23.934 1.00 10.66 110 THR A C 1
ATOM 606 O O . THR A 1 94 ? -1.101 18.534 -23.130 1.00 11.38 110 THR A O 1
ATOM 610 N N . LEU A 1 95 ? 0.225 17.049 -24.157 1.00 11.56 111 LEU A N 1
ATOM 611 C CA . LEU A 1 95 ? 0.145 16.008 -23.105 1.00 11.09 111 LEU A CA 1
ATOM 612 C C . LEU A 1 95 ? 1.512 15.843 -22.476 1.00 10.74 111 LEU A C 1
ATOM 613 O O . LEU A 1 95 ? 2.547 16.083 -23.123 1.00 12.18 111 LEU A O 1
ATOM 618 N N . LYS A 1 96 ? 1.539 15.338 -21.248 1.00 11.16 112 LYS A N 1
ATOM 619 C CA . LYS A 1 96 ? 2.790 14.933 -20.623 1.00 10.50 112 LYS A CA 1
ATOM 620 C C . LYS A 1 96 ? 2.705 13.521 -20.121 1.00 10.83 112 LYS A C 1
ATOM 621 O O . LYS A 1 96 ? 1.617 13.122 -19.612 1.00 11.48 112 LYS A O 1
ATOM 627 N N . ILE A 1 97 ? 3.790 12.765 -20.270 1.00 9.83 113 ILE A N 1
ATOM 628 C CA . ILE A 1 97 ? 3.915 11.437 -19.688 1.00 10.65 113 ILE A CA 1
ATOM 629 C C . ILE A 1 97 ? 4.790 11.572 -18.458 1.00 10.14 113 ILE A C 1
ATOM 630 O O . ILE A 1 97 ? 5.843 12.189 -18.512 1.00 12.89 113 ILE A O 1
ATOM 635 N N . TRP A 1 98 ? 4.302 10.956 -17.376 1.00 10.47 114 TRP A N 1
ATOM 636 C CA . TRP A 1 98 ? 4.947 11.103 -16.037 1.00 10.72 114 TRP A CA 1
ATOM 637 C C . TRP A 1 98 ? 5.378 9.790 -15.501 1.00 12.43 114 TRP A C 1
ATOM 638 O O . TRP A 1 98 ? 4.582 8.799 -15.588 1.00 12.05 114 TRP A O 1
ATOM 649 N N . ASP A 1 99 ? 6.570 9.771 -14.816 1.00 11.62 115 ASP A N 1
ATOM 650 C CA . ASP A 1 99 ? 6.914 8.580 -14.015 1.00 13.16 115 ASP A CA 1
ATOM 651 C C . ASP A 1 99 ? 6.309 8.807 -12.679 1.00 13.79 115 ASP A C 1
ATOM 652 O O . ASP A 1 99 ? 6.700 9.720 -11.973 1.00 14.64 115 ASP A O 1
ATOM 657 N N A VAL A 1 100 ? 5.326 7.998 -12.300 0.50 14.29 116 VAL A N 1
ATOM 658 N N B VAL A 1 100 ? 5.348 7.969 -12.344 0.50 12.88 116 VAL A N 1
ATOM 659 C CA A VAL A 1 100 ? 4.675 8.298 -11.018 0.50 14.32 116 VAL A CA 1
ATOM 660 C CA B VAL A 1 100 ? 4.654 8.143 -11.086 0.50 12.23 116 VAL A CA 1
ATOM 661 C C A VAL A 1 100 ? 5.531 8.029 -9.772 0.50 15.64 116 VAL A C 1
ATOM 662 C C B VAL A 1 100 ? 5.613 8.167 -9.883 0.50 13.99 116 VAL A C 1
ATOM 663 O O A VAL A 1 100 ? 5.231 8.596 -8.728 0.50 15.69 116 VAL A O 1
ATOM 664 O O B VAL A 1 100 ? 5.565 9.110 -9.083 0.50 15.08 116 VAL A O 1
ATOM 671 N N A SER A 1 101 ? 6.535 7.139 -9.878 0.50 16.48 117 SER A N 1
ATOM 672 N N B SER A 1 101 ? 6.490 7.156 -9.806 0.50 14.54 117 SER A N 1
ATOM 673 C CA A SER A 1 101 ? 7.494 6.904 -8.791 0.50 18.35 117 SER A CA 1
ATOM 674 C CA B SER A 1 101 ? 7.364 6.974 -8.659 0.50 16.10 117 SER A CA 1
ATOM 675 C C A SER A 1 101 ? 8.214 8.170 -8.442 0.50 18.29 117 SER A C 1
ATOM 676 C C B SER A 1 101 ? 8.310 8.125 -8.408 0.50 17.17 117 SER A C 1
ATOM 677 O O A SER A 1 101 ? 8.282 8.569 -7.262 0.50 19.21 117 SER A O 1
ATOM 678 O O B SER A 1 101 ? 8.611 8.413 -7.233 0.50 18.22 117 SER A O 1
ATOM 683 N N . SER A 1 102 ? 8.802 8.775 -9.463 1.00 17.86 118 SER A N 1
ATOM 684 C CA . SER A 1 102 ? 9.693 9.935 -9.277 1.00 19.08 118 SER A CA 1
ATOM 685 C C . SER A 1 102 ? 8.966 11.281 -9.403 1.00 16.97 118 SER A C 1
ATOM 686 O O . SER A 1 102 ? 9.470 12.312 -8.922 1.00 18.72 118 SER A O 1
ATOM 689 N N . GLY A 1 103 ? 7.785 11.289 -10.022 1.00 16.61 119 GLY A N 1
ATOM 690 C CA . GLY A 1 103 ? 7.064 12.547 -10.262 1.00 15.65 119 GLY A CA 1
ATOM 691 C C . GLY A 1 103 ? 7.584 13.291 -11.465 1.00 15.09 119 GLY A C 1
ATOM 692 O O . GLY A 1 103 ? 7.161 14.398 -11.782 1.00 16.64 119 GLY A O 1
ATOM 693 N N . LYS A 1 104 ? 8.524 12.698 -12.172 1.00 14.12 120 LYS A N 1
ATOM 694 C CA . LYS A 1 104 ? 9.133 13.431 -13.281 1.00 14.57 120 LYS A CA 1
ATOM 695 C C . LYS A 1 104 ? 8.438 13.291 -14.632 1.00 14.18 120 LYS A C 1
ATOM 696 O O . LYS A 1 104 ? 7.910 12.221 -14.949 1.00 14.26 120 LYS A O 1
ATOM 702 N N . CYS A 1 105 ? 8.444 14.382 -15.405 1.00 12.86 121 CYS A N 1
ATOM 703 C CA . CYS A 1 105 ? 7.945 14.334 -16.803 1.00 14.57 121 CYS A CA 1
ATOM 704 C C . CYS A 1 105 ? 8.959 13.671 -17.709 1.00 13.77 121 CYS A C 1
ATOM 705 O O . CYS A 1 105 ? 10.134 14.136 -17.842 1.00 15.02 121 CYS A O 1
ATOM 708 N N . LEU A 1 106 ? 8.508 12.576 -18.315 1.00 14.08 122 LEU A N 1
ATOM 709 C CA . LEU A 1 106 ? 9.350 11.819 -19.240 1.00 14.31 122 LEU A CA 1
ATOM 710 C C . LEU A 1 106 ? 9.313 12.392 -20.662 1.00 13.94 122 LEU A C 1
ATOM 711 O O . LEU A 1 106 ? 10.335 12.377 -21.375 1.00 15.13 122 LEU A O 1
ATOM 716 N N . LYS A 1 107 ? 8.135 12.824 -21.105 1.00 14.49 123 LYS A N 1
ATOM 717 C CA . LYS A 1 107 ? 7.924 13.303 -22.479 1.00 14.61 123 LYS A CA 1
ATOM 718 C C . LYS A 1 107 ? 6.847 14.373 -22.466 1.00 13.17 123 LYS A C 1
ATOM 719 O O . LYS A 1 107 ? 5.904 14.281 -21.719 1.00 13.44 123 LYS A O 1
ATOM 725 N N . THR A 1 108 ? 6.971 15.338 -23.378 1.00 13.18 124 THR A N 1
ATOM 726 C CA . THR A 1 108 ? 5.926 16.277 -23.652 1.00 14.28 124 THR A CA 1
ATOM 727 C C . THR A 1 108 ? 5.485 16.039 -25.094 1.00 13.28 124 THR A C 1
ATOM 728 O O . THR A 1 108 ? 6.328 16.073 -26.026 1.00 16.22 124 THR A O 1
ATOM 732 N N . LEU A 1 109 ? 4.185 15.728 -25.261 1.00 12.42 125 LEU A N 1
ATOM 733 C CA . LEU A 1 109 ? 3.646 15.320 -26.552 1.00 12.41 125 LEU A CA 1
ATOM 734 C C . LEU A 1 109 ? 3.052 16.567 -27.202 1.00 10.39 125 LEU A C 1
ATOM 735 O O . LEU A 1 109 ? 2.027 17.144 -26.696 1.00 13.66 125 LEU A O 1
ATOM 740 N N . LYS A 1 110 ? 3.730 17.053 -28.239 1.00 13.49 126 LYS A N 1
ATOM 741 C CA . LYS A 1 110 ? 3.352 18.321 -28.914 1.00 13.31 126 LYS A CA 1
ATOM 742 C C . LYS A 1 110 ? 2.834 18.043 -30.328 1.00 14.64 126 LYS A C 1
ATOM 743 O O . LYS A 1 110 ? 3.377 17.220 -31.053 1.00 15.79 126 LYS A O 1
ATOM 749 N N . GLY A 1 111 ? 1.757 18.733 -30.715 1.00 13.03 127 GLY A N 1
ATOM 750 C CA . GLY A 1 111 ? 1.206 18.628 -32.055 1.00 13.71 127 GLY A CA 1
ATOM 751 C C . GLY A 1 111 ? -0.220 19.151 -32.122 1.00 12.81 127 GLY A C 1
ATOM 752 O O . GLY A 1 111 ? -0.585 19.751 -33.121 1.00 15.07 127 GLY A O 1
ATOM 753 N N . HIS A 1 112 ? -1.049 18.950 -31.084 1.00 12.30 128 HIS A N 1
ATOM 754 C CA . HIS A 1 112 ? -2.360 19.586 -31.105 1.00 12.48 128 HIS A CA 1
ATOM 755 C C . HIS A 1 112 ? -2.220 21.098 -31.204 1.00 13.99 128 HIS A C 1
ATOM 756 O O . HIS A 1 112 ? -1.236 21.694 -30.680 1.00 16.65 128 HIS A O 1
ATOM 763 N N . SER A 1 113 ? -3.220 21.721 -31.838 1.00 15.15 129 SER A N 1
ATOM 764 C CA . SER A 1 113 ? -3.164 23.137 -32.039 1.00 14.79 129 SER A CA 1
ATOM 765 C C . SER A 1 113 ? -4.180 23.888 -31.178 1.00 14.73 129 SER A C 1
ATOM 766 O O . SER A 1 113 ? -4.407 25.093 -31.375 1.00 17.69 129 SER A O 1
ATOM 769 N N . ASN A 1 114 ? -4.779 23.187 -30.200 1.00 13.38 130 ASN A N 1
ATOM 770 C CA . ASN A 1 114 ? -5.629 23.857 -29.250 1.00 13.43 130 ASN A CA 1
ATOM 771 C C . ASN A 1 114 ? -5.665 22.960 -27.994 1.00 13.86 130 ASN A C 1
ATOM 772 O O . ASN A 1 114 ? -4.933 21.945 -27.931 1.00 14.30 130 ASN A O 1
ATOM 777 N N . TYR A 1 115 ? -6.457 23.338 -26.987 1.00 13.78 131 TYR A N 1
ATOM 778 C CA . TYR A 1 115 ? -6.453 22.626 -25.680 1.00 12.06 131 TYR A CA 1
ATOM 779 C C . TYR A 1 115 ? -6.555 21.109 -25.896 1.00 11.21 131 TYR A C 1
ATOM 780 O O . TYR A 1 115 ? -7.331 20.629 -26.724 1.00 12.37 131 TYR A O 1
ATOM 789 N N . VAL A 1 116 ? -5.772 20.361 -25.126 1.00 9.69 132 VAL A N 1
ATOM 790 C CA . VAL A 1 116 ? -5.940 18.920 -25.171 1.00 8.37 132 VAL A CA 1
ATOM 791 C C . VAL A 1 116 ? -6.907 18.572 -24.031 1.00 9.49 132 VAL A C 1
ATOM 792 O O . VAL A 1 116 ? -6.758 19.042 -22.887 1.00 10.72 132 VAL A O 1
ATOM 796 N N . PHE A 1 117 ? -7.946 17.796 -24.327 1.00 9.66 133 PHE A N 1
ATOM 797 C CA . PHE A 1 117 ? -9.068 17.650 -23.402 1.00 8.60 133 PHE A CA 1
ATOM 798 C C . PHE A 1 117 ? -9.138 16.289 -22.737 1.00 7.67 133 PHE A C 1
ATOM 799 O O . PHE A 1 117 ? -9.584 16.217 -21.589 1.00 8.84 133 PHE A O 1
ATOM 807 N N . CYS A 1 118 ? -8.715 15.242 -23.422 1.00 7.99 134 CYS A N 1
ATOM 808 C CA . CYS A 1 118 ? -8.972 13.879 -22.918 1.00 8.13 134 CYS A CA 1
ATOM 809 C C . CYS A 1 118 ? -7.818 13.008 -23.388 1.00 7.78 134 CYS A C 1
ATOM 810 O O . CYS A 1 118 ? -7.210 13.269 -24.452 1.00 7.75 134 CYS A O 1
ATOM 813 N N . CYS A 1 119 ? -7.548 11.943 -22.664 1.00 7.21 135 CYS A N 1
ATOM 814 C CA . CYS A 1 119 ? -6.391 11.122 -22.963 1.00 7.70 135 CYS A CA 1
ATOM 815 C C . CYS A 1 119 ? -6.551 9.733 -22.385 1.00 6.98 135 CYS A C 1
ATOM 816 O O . CYS A 1 119 ? -7.206 9.517 -21.345 1.00 8.51 135 CYS A O 1
ATOM 819 N N . ASN A 1 120 ? -5.849 8.744 -22.944 1.00 7.63 136 ASN A N 1
ATOM 820 C CA . ASN A 1 120 ? -5.838 7.404 -22.380 1.00 9.09 136 ASN A CA 1
ATOM 821 C C . ASN A 1 120 ? -4.671 6.620 -22.968 1.00 8.71 136 ASN A C 1
ATOM 822 O O . ASN A 1 120 ? -4.366 6.798 -24.154 1.00 10.35 136 ASN A O 1
ATOM 827 N N . PHE A 1 121 ? -4.085 5.705 -22.185 1.00 9.23 137 PHE A N 1
ATOM 828 C CA . PHE A 1 121 ? -3.200 4.659 -22.744 1.00 9.70 137 PHE A CA 1
ATOM 829 C C . PHE A 1 121 ? -4.032 3.562 -23.346 1.00 9.00 137 PHE A C 1
ATOM 830 O O . PHE A 1 121 ? -5.145 3.289 -22.903 1.00 10.73 137 PHE A O 1
ATOM 838 N N . ASN A 1 122 ? -3.473 2.812 -24.287 1.00 9.85 138 ASN A N 1
ATOM 839 C CA . ASN A 1 122 ? -4.024 1.523 -24.639 1.00 9.20 138 ASN A CA 1
ATOM 840 C C . ASN A 1 122 ? -3.642 0.505 -23.560 1.00 10.71 138 ASN A C 1
ATOM 841 O O . ASN A 1 122 ? -2.741 0.732 -22.721 1.00 12.51 138 ASN A O 1
ATOM 846 N N . PRO A 1 123 ? -4.284 -0.670 -23.565 1.00 11.66 139 PRO A N 1
ATOM 847 C CA . PRO A 1 123 ? -3.933 -1.654 -22.543 1.00 12.59 139 PRO A CA 1
ATOM 848 C C . PRO A 1 123 ? -2.474 -2.105 -22.615 1.00 14.05 139 PRO A C 1
ATOM 849 O O . PRO A 1 123 ? -1.837 -2.361 -21.559 1.00 15.75 139 PRO A O 1
ATOM 853 N N . GLN A 1 124 ? -1.912 -2.209 -23.809 1.00 14.89 140 GLN A N 1
ATOM 854 C CA . GLN A 1 124 ? -0.460 -2.460 -23.928 1.00 15.42 140 GLN A CA 1
ATOM 855 C C . GLN A 1 124 ? 0.416 -1.370 -23.354 1.00 15.73 140 GLN A C 1
ATOM 856 O O . GLN A 1 124 ? 1.578 -1.598 -22.949 1.00 16.76 140 GLN A O 1
ATOM 862 N N . SER A 1 125 ? -0.142 -0.164 -23.335 1.00 14.30 141 SER A N 1
ATOM 863 C CA . SER A 1 125 ? 0.487 1.055 -22.904 1.00 14.94 141 SER A CA 1
ATOM 864 C C . SER A 1 125 ? 1.731 1.401 -23.722 1.00 13.38 141 SER A C 1
ATOM 865 O O . SER A 1 125 ? 2.545 2.196 -23.285 1.00 15.64 141 SER A O 1
ATOM 868 N N . ASN A 1 126 ? 1.794 0.954 -24.982 1.00 14.35 142 ASN A N 1
ATOM 869 C CA . ASN A 1 126 ? 2.817 1.503 -25.920 1.00 12.53 142 ASN A CA 1
ATOM 870 C C . ASN A 1 126 ? 2.243 2.743 -26.665 1.00 13.32 142 ASN A C 1
ATOM 871 O O . ASN A 1 126 ? 2.995 3.496 -27.323 1.00 13.52 142 ASN A O 1
ATOM 876 N N . LEU A 1 127 ? 0.897 2.956 -26.594 1.00 11.82 143 LEU A N 1
ATOM 877 C CA . LEU A 1 127 ? 0.285 4.069 -27.302 1.00 10.59 143 LEU A CA 1
ATOM 878 C C . LEU A 1 127 ? -0.514 4.914 -26.297 1.00 11.24 143 LEU A C 1
ATOM 879 O O . LEU A 1 127 ? -1.083 4.384 -25.317 1.00 10.37 143 LEU A O 1
ATOM 884 N N . ILE A 1 128 ? -0.649 6.201 -26.655 1.00 9.72 144 ILE A N 1
ATOM 885 C CA . ILE A 1 128 ? -1.598 7.118 -26.003 1.00 9.31 144 ILE A CA 1
ATOM 886 C C . ILE A 1 128 ? -2.511 7.651 -27.103 1.00 8.55 144 ILE A C 1
ATOM 887 O O . ILE A 1 128 ? -2.110 7.963 -28.228 1.00 10.51 144 ILE A O 1
ATOM 892 N N . VAL A 1 129 ? -3.787 7.776 -26.783 1.00 9.11 145 VAL A N 1
ATOM 893 C CA . VAL A 1 129 ? -4.785 8.471 -27.628 1.00 8.35 145 VAL A CA 1
ATOM 894 C C . VAL A 1 129 ? -5.180 9.774 -26.930 1.00 7.36 145 VAL A C 1
ATOM 895 O O . VAL A 1 129 ? -5.356 9.803 -25.690 1.00 8.82 145 VAL A O 1
ATOM 899 N N . SER A 1 130 ? -5.357 10.841 -27.701 1.00 8.81 146 SER A N 1
ATOM 900 C CA . SER A 1 130 ? -5.790 12.139 -27.157 1.00 7.92 146 SER A CA 1
ATOM 901 C C . SER A 1 130 ? -6.894 12.717 -28.032 1.00 6.98 146 SER A C 1
ATOM 902 O O . SER A 1 130 ? -6.927 12.474 -29.257 1.00 9.47 146 SER A O 1
ATOM 905 N N . GLY A 1 131 ? -7.734 13.566 -27.412 1.00 8.26 147 GLY A N 1
ATOM 906 C CA . GLY A 1 131 ? -8.714 14.353 -28.163 1.00 7.51 147 GLY A CA 1
ATOM 907 C C . GLY A 1 131 ? -8.540 15.790 -27.774 1.00 9.71 147 GLY A C 1
ATOM 908 O O . GLY A 1 131 ? -8.129 16.107 -26.617 1.00 10.24 147 GLY A O 1
ATOM 909 N N . SER A 1 132 ? -8.842 16.691 -28.694 1.00 10.47 148 SER A N 1
ATOM 910 C CA . SER A 1 132 ? -8.582 18.098 -28.490 1.00 10.95 148 SER A CA 1
ATOM 911 C C . SER A 1 132 ? -9.697 18.979 -28.993 1.00 10.97 148 SER A C 1
ATOM 912 O O . SER A 1 132 ? -10.521 18.571 -29.832 1.00 11.71 148 SER A O 1
ATOM 915 N N . PHE A 1 133 ? -9.686 20.237 -28.502 1.00 10.60 149 PHE A N 1
ATOM 916 C CA . PHE A 1 133 ? -10.539 21.275 -29.082 1.00 12.80 149 PHE A CA 1
ATOM 917 C C . PHE A 1 133 ? -10.199 21.575 -30.569 1.00 13.24 149 PHE A C 1
ATOM 918 O O . PHE A 1 133 ? -10.962 22.192 -31.268 1.00 14.58 149 PHE A O 1
ATOM 926 N N . ASP A 1 134 ? -9.028 21.131 -31.030 1.00 12.55 150 ASP A N 1
ATOM 927 C CA . ASP A 1 134 ? -8.680 21.202 -32.471 1.00 13.26 150 ASP A CA 1
ATOM 928 C C . ASP A 1 134 ? -9.429 20.253 -33.367 1.00 12.61 150 ASP A C 1
ATOM 929 O O . ASP A 1 134 ? -9.200 20.240 -34.580 1.00 13.45 150 ASP A O 1
ATOM 934 N N . GLU A 1 135 ? -10.291 19.414 -32.748 1.00 12.54 151 GLU A N 1
ATOM 935 C CA . GLU A 1 135 ? -11.214 18.548 -33.501 1.00 12.12 151 GLU A CA 1
ATOM 936 C C . GLU A 1 135 ? -10.613 17.284 -33.934 1.00 13.41 151 GLU A C 1
ATOM 937 O O . GLU A 1 135 ? -11.293 16.534 -34.616 1.00 13.81 151 GLU A O 1
ATOM 943 N N . SER A 1 136 ? -9.333 17.071 -33.581 1.00 12.20 152 SER A N 1
ATOM 944 C CA . SER A 1 136 ? -8.666 15.846 -33.946 1.00 12.08 152 SER A CA 1
ATOM 945 C C . SER A 1 136 ? -8.521 14.871 -32.822 1.00 11.21 152 SER A C 1
ATOM 946 O O . SER A 1 136 ? -8.563 15.242 -31.638 1.00 9.86 152 SER A O 1
ATOM 949 N N . VAL A 1 137 ? -8.270 13.606 -33.211 1.00 9.96 153 VAL A N 1
ATOM 950 C CA . VAL A 1 137 ? -7.790 12.565 -32.297 1.00 9.07 153 VAL A CA 1
ATOM 951 C C . VAL A 1 137 ? -6.380 12.235 -32.723 1.00 10.41 153 VAL A C 1
ATOM 952 O O . VAL A 1 137 ? -6.124 12.037 -33.928 1.00 11.94 153 VAL A O 1
ATOM 956 N N . ARG A 1 138 ? -5.442 12.241 -31.798 1.00 8.81 154 ARG A N 1
ATOM 957 C CA . ARG A 1 138 ? -4.055 11.888 -32.129 1.00 9.40 154 ARG A CA 1
ATOM 958 C C . ARG A 1 138 ? -3.671 10.596 -31.382 1.00 8.11 154 ARG A C 1
ATOM 959 O O . ARG A 1 138 ? -4.123 10.304 -30.260 1.00 9.75 154 ARG A O 1
ATOM 967 N N . ILE A 1 139 ? -2.812 9.834 -32.011 1.00 10.17 155 ILE A N 1
ATOM 968 C CA . ILE A 1 139 ? -2.317 8.575 -31.457 1.00 9.44 155 ILE A CA 1
ATOM 969 C C . ILE A 1 139 ? -0.796 8.745 -31.361 1.00 10.65 155 ILE A C 1
ATOM 970 O O . ILE A 1 139 ? -0.192 9.106 -32.381 1.00 11.65 155 ILE A O 1
ATOM 975 N N . TRP A 1 140 ? -0.217 8.479 -30.175 1.00 11.05 156 TRP A N 1
ATOM 976 C CA . TRP A 1 140 ? 1.172 8.816 -29.875 1.00 11.33 156 TRP A CA 1
ATOM 977 C C . TRP A 1 140 ? 1.907 7.587 -29.474 1.00 10.85 156 TRP A C 1
ATOM 978 O O . TRP A 1 140 ? 1.375 6.734 -28.773 1.00 11.53 156 TRP A O 1
ATOM 989 N N . ASP A 1 141 ? 3.204 7.557 -29.831 1.00 12.17 157 ASP A N 1
ATOM 990 C CA . ASP A 1 141 ? 4.097 6.496 -29.357 1.00 14.24 157 ASP A CA 1
ATOM 991 C C . ASP A 1 141 ? 4.610 6.876 -27.988 1.00 13.04 157 ASP A C 1
ATOM 992 O O . ASP A 1 141 ? 5.260 7.928 -27.830 1.00 15.70 157 ASP A O 1
ATOM 997 N N . VAL A 1 142 ? 4.365 6.019 -26.998 1.00 12.58 158 VAL A N 1
ATOM 998 C CA . VAL A 1 142 ? 4.784 6.306 -25.598 1.00 13.52 158 VAL A CA 1
ATOM 999 C C . VAL A 1 142 ? 6.305 6.370 -25.446 1.00 14.63 158 VAL A C 1
ATOM 1000 O O . VAL A 1 142 ? 6.812 7.292 -24.757 1.00 18.12 158 VAL A O 1
ATOM 1004 N N . LYS A 1 143 ? 7.024 5.464 -26.129 1.00 14.91 159 LYS A N 1
ATOM 1005 C CA . LYS A 1 143 ? 8.459 5.406 -26.035 1.00 18.10 159 LYS A CA 1
ATOM 1006 C C . LYS A 1 143 ? 9.158 6.675 -26.620 1.00 19.29 159 LYS A C 1
ATOM 1007 O O . LYS A 1 143 ? 10.093 7.244 -25.945 1.00 21.85 159 LYS A O 1
ATOM 1013 N N . THR A 1 144 ? 8.719 7.151 -27.805 1.00 19.91 160 THR A N 1
ATOM 1014 C CA . THR A 1 144 ? 9.415 8.251 -28.481 1.00 20.15 160 THR A CA 1
ATOM 1015 C C . THR A 1 144 ? 8.762 9.585 -28.253 1.00 21.24 160 THR A C 1
ATOM 1016 O O . THR A 1 144 ? 9.389 10.656 -28.460 1.00 23.74 160 THR A O 1
ATOM 1020 N N . GLY A 1 145 ? 7.491 9.540 -27.873 1.00 21.73 161 GLY A N 1
ATOM 1021 C CA . GLY A 1 145 ? 6.717 10.743 -27.712 1.00 20.99 161 GLY A CA 1
ATOM 1022 C C . GLY A 1 145 ? 6.286 11.374 -29.010 1.00 21.28 161 GLY A C 1
ATOM 1023 O O . GLY A 1 145 ? 5.714 12.482 -29.028 1.00 24.85 161 GLY A O 1
ATOM 1024 N N . LYS A 1 146 ? 6.475 10.645 -30.095 1.00 20.62 162 LYS A N 1
ATOM 1025 C CA . LYS A 1 146 ? 6.104 11.131 -31.386 1.00 19.15 162 LYS A CA 1
ATOM 1026 C C . LYS A 1 146 ? 4.647 10.784 -31.729 1.00 16.82 162 LYS A C 1
ATOM 1027 O O . LYS A 1 146 ? 4.134 9.699 -31.340 1.00 16.92 162 LYS A O 1
ATOM 1033 N N . CYS A 1 147 ? 3.999 11.721 -32.459 1.00 15.90 163 CYS A N 1
ATOM 1034 C CA . CYS A 1 147 ? 2.641 11.480 -32.935 1.00 14.25 163 CYS A CA 1
ATOM 1035 C C . CYS A 1 147 ? 2.677 10.569 -34.166 1.00 14.22 163 CYS A C 1
ATOM 1036 O O . CYS A 1 147 ? 3.332 10.889 -35.172 1.00 18.01 163 CYS A O 1
ATOM 1039 N N . LEU A 1 148 ? 2.023 9.417 -34.048 1.00 13.93 164 LEU A N 1
ATOM 1040 C CA . LEU A 1 148 ? 1.984 8.423 -35.127 1.00 13.83 164 LEU A CA 1
ATOM 1041 C C . LEU A 1 148 ? 0.872 8.624 -36.125 1.00 13.45 164 LEU A C 1
ATOM 1042 O O . LEU A 1 148 ? 1.023 8.247 -37.280 1.00 15.41 164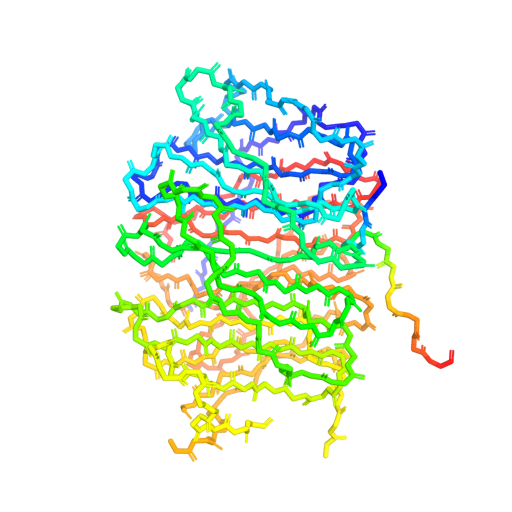 LEU A O 1
ATOM 1047 N N . LYS A 1 149 ? -0.270 9.120 -35.677 1.00 13.54 165 LYS A N 1
ATOM 1048 C CA . LYS A 1 149 ? -1.466 9.348 -36.546 1.00 13.07 165 LYS A CA 1
ATOM 1049 C C . LYS A 1 149 ? -2.248 10.536 -36.022 1.00 11.54 165 LYS A C 1
ATOM 1050 O O . LYS A 1 149 ? -2.409 10.694 -34.806 1.00 12.62 165 LYS A O 1
ATOM 1056 N N . THR A 1 150 ? -2.822 11.320 -36.922 1.00 13.26 166 THR A N 1
ATOM 1057 C CA . THR A 1 150 ? -3.801 12.342 -36.634 1.00 13.98 166 THR A CA 1
ATOM 1058 C C . THR A 1 150 ? -5.045 12.006 -37.397 1.00 13.89 166 THR A C 1
ATOM 1059 O O . THR A 1 150 ? -5.023 11.984 -38.655 1.00 17.52 166 THR A O 1
ATOM 1063 N N . LEU A 1 151 ? -6.108 11.668 -36.658 1.00 12.94 167 LEU A N 1
ATOM 1064 C CA . LEU A 1 151 ? -7.413 11.347 -37.272 1.00 13.11 167 LEU A CA 1
ATOM 1065 C C . LEU A 1 151 ? -8.254 12.615 -37.337 1.00 13.71 167 LEU A C 1
ATOM 1066 O O . LEU A 1 151 ? -8.418 13.327 -36.332 1.00 13.40 167 LEU A O 1
ATOM 1071 N N . PRO A 1 152 ? -8.749 12.964 -38.560 1.00 14.87 168 PRO A N 1
ATOM 1072 C CA . PRO A 1 152 ? -9.637 14.141 -38.669 1.00 16.53 168 PRO A CA 1
ATOM 1073 C C . PRO A 1 152 ? -11.033 13.698 -38.212 1.00 16.12 168 PRO A C 1
ATOM 1074 O O . PRO A 1 152 ? -11.962 13.540 -38.977 1.00 18.11 168 PRO A O 1
ATOM 1078 N N . ALA A 1 153 ? -11.155 13.492 -36.913 1.00 14.76 169 ALA A N 1
ATOM 1079 C CA . ALA A 1 153 ? -12.194 12.615 -36.356 1.00 14.59 169 ALA A CA 1
ATOM 1080 C C . ALA A 1 153 ? -13.538 13.293 -36.299 1.00 14.31 169 ALA A C 1
ATOM 1081 O O . ALA A 1 153 ? -14.573 12.623 -36.398 1.00 14.70 169 ALA A O 1
ATOM 1083 N N . HIS A 1 154 ? -13.549 14.609 -36.056 1.00 12.43 170 HIS A N 1
ATOM 1084 C CA . HIS A 1 154 ? -14.799 15.300 -35.693 1.00 13.14 170 HIS A CA 1
ATOM 1085 C C . HIS A 1 154 ? -14.821 16.686 -36.313 1.00 15.99 170 HIS A C 1
ATOM 1086 O O . HIS A 1 154 ? -13.796 17.166 -36.814 1.00 16.12 170 HIS A O 1
ATOM 1093 N N . SER A 1 155 ? -15.962 17.359 -36.191 1.00 15.29 171 SER A N 1
ATOM 1094 C CA . SER A 1 155 ? -16.076 18.756 -36.693 1.00 17.64 171 SER A CA 1
ATOM 1095 C C . SER A 1 155 ? -16.342 19.745 -35.515 1.00 16.90 171 SER A C 1
ATOM 1096 O O . SER A 1 155 ? -16.853 20.862 -35.692 1.00 20.18 171 SER A O 1
ATOM 1099 N N . ASP A 1 156 ? -15.959 19.324 -34.300 1.00 15.99 172 ASP A N 1
ATOM 1100 C CA . ASP A 1 156 ? -16.088 20.181 -33.111 1.00 14.92 172 ASP A CA 1
ATOM 1101 C C . ASP A 1 156 ? -15.172 19.525 -32.056 1.00 14.26 172 ASP A C 1
ATOM 1102 O O . ASP A 1 156 ? -14.617 18.427 -32.321 1.00 14.63 172 ASP A O 1
ATOM 1107 N N . PRO A 1 157 ? -15.071 20.140 -30.860 1.00 13.70 173 PRO A N 1
ATOM 1108 C CA . PRO A 1 157 ? -14.111 19.606 -29.871 1.00 13.59 173 PRO A CA 1
ATOM 1109 C C . PRO A 1 157 ? -14.394 18.095 -29.577 1.00 11.33 173 PRO A C 1
ATOM 1110 O O . PRO A 1 157 ? -15.573 17.666 -29.534 1.00 11.93 173 PRO A O 1
ATOM 1114 N N . VAL A 1 158 ? -13.331 17.362 -29.317 1.00 9.85 174 VAL A N 1
ATOM 1115 C CA . VAL A 1 158 ? -13.397 15.947 -29.005 1.00 8.67 174 VAL A CA 1
ATOM 1116 C C . VAL A 1 158 ? -13.435 15.833 -27.472 1.00 10.16 174 VAL A C 1
ATOM 1117 O O . VAL A 1 158 ? -12.477 16.217 -26.745 1.00 11.70 174 VAL A O 1
ATOM 1121 N N . SER A 1 159 ? -14.544 15.290 -26.973 1.00 8.44 175 SER A N 1
ATOM 1122 C CA . SER A 1 159 ? -14.806 15.289 -25.503 1.00 9.25 175 SER A CA 1
ATOM 1123 C C . SER A 1 159 ? -14.266 14.063 -24.816 1.00 8.68 175 SER A C 1
ATOM 1124 O O . SER A 1 159 ? -14.007 14.127 -23.616 1.00 9.02 175 SER A O 1
ATOM 1127 N N . ALA A 1 160 ? -14.096 12.948 -25.519 1.00 8.39 176 ALA A N 1
ATOM 1128 C CA . ALA A 1 160 ? -13.563 11.758 -24.864 1.00 7.28 176 ALA A CA 1
ATOM 1129 C C . ALA A 1 160 ? -12.925 10.847 -25.884 1.00 6.47 176 ALA A C 1
ATOM 1130 O O . ALA A 1 160 ? -13.337 10.837 -27.093 1.00 8.47 176 ALA A O 1
ATOM 1132 N N . VAL A 1 161 ? -11.952 10.042 -25.449 1.00 7.06 177 VAL A N 1
ATOM 1133 C CA . VAL A 1 161 ? -11.299 9.018 -26.296 1.00 7.67 177 VAL A CA 1
ATOM 1134 C C . VAL A 1 161 ? -10.954 7.818 -25.391 1.00 7.53 177 VAL A C 1
ATOM 1135 O O . VAL A 1 161 ? -10.498 8.032 -24.235 1.00 10.25 177 VAL A O 1
ATOM 1139 N N . HIS A 1 162 ? -11.182 6.585 -25.852 1.00 7.78 178 HIS A N 1
ATOM 1140 C CA . HIS A 1 162 ? -10.921 5.427 -24.958 1.00 8.35 178 HIS A CA 1
ATOM 1141 C C . HIS A 1 162 ? -10.575 4.263 -25.877 1.00 8.47 178 HIS A C 1
ATOM 1142 O O . HIS A 1 162 ? -11.132 4.142 -26.980 1.00 10.60 178 HIS A O 1
ATOM 1149 N N . PHE A 1 163 ? -9.687 3.432 -25.438 1.00 9.16 179 PHE A N 1
ATOM 1150 C CA . PHE A 1 163 ? -9.365 2.156 -26.173 1.00 9.38 179 PHE A CA 1
ATOM 1151 C C . PHE A 1 163 ? -10.213 1.021 -25.637 1.00 8.38 179 PHE A C 1
ATOM 1152 O O . PHE A 1 163 ? -10.524 1.012 -24.434 1.00 11.39 179 PHE A O 1
ATOM 1160 N N . ASN A 1 164 ? -10.452 0.026 -26.476 1.00 10.06 180 ASN A N 1
ATOM 1161 C CA . ASN A 1 164 ? -11.022 -1.238 -26.039 1.00 10.93 180 ASN A CA 1
ATOM 1162 C C . ASN A 1 164 ? -9.965 -2.153 -25.409 1.00 11.87 180 ASN A C 1
ATOM 1163 O O . ASN A 1 164 ? -8.791 -1.783 -25.234 1.00 11.78 180 ASN A O 1
ATOM 1168 N N . ARG A 1 165 ? -10.436 -3.363 -25.057 1.00 13.75 181 ARG A N 1
ATOM 1169 C CA . ARG A 1 165 ? -9.638 -4.175 -24.108 1.00 16.91 181 ARG A CA 1
ATOM 1170 C C . ARG A 1 165 ? -8.326 -4.722 -24.716 1.00 15.50 181 ARG A C 1
ATOM 1171 O O . ARG A 1 165 ? -7.396 -5.086 -23.983 1.00 16.82 181 ARG A O 1
ATOM 1179 N N . ASP A 1 166 ? -8.259 -4.807 -26.057 1.00 15.85 182 ASP A N 1
ATOM 1180 C CA . ASP A 1 166 ? -7.009 -5.258 -26.687 1.00 16.97 182 ASP A CA 1
ATOM 1181 C C . ASP A 1 166 ? -6.354 -4.145 -27.515 1.00 16.11 182 ASP A C 1
ATOM 1182 O O . ASP A 1 166 ? -5.362 -4.357 -28.207 1.00 17.19 182 ASP A O 1
ATOM 1187 N N . GLY A 1 167 ? -6.850 -2.934 -27.343 1.00 14.23 183 GLY A N 1
ATOM 1188 C CA . GLY A 1 167 ? -6.305 -1.781 -28.024 1.00 13.80 183 GLY A CA 1
ATOM 1189 C C . GLY A 1 167 ? -6.617 -1.689 -29.513 1.00 11.69 183 GLY A C 1
ATOM 1190 O O . GLY A 1 167 ? -6.115 -0.756 -30.135 1.00 12.74 183 GLY A O 1
ATOM 1191 N N . SER A 1 168 ? -7.426 -2.621 -30.025 1.00 11.75 184 SER A N 1
ATOM 1192 C CA . SER A 1 168 ? -7.658 -2.682 -31.487 1.00 11.28 184 SER A CA 1
ATOM 1193 C C . SER A 1 168 ? -8.661 -1.606 -31.952 1.00 11.24 184 SER A C 1
ATOM 1194 O O . SER A 1 168 ? -8.704 -1.316 -33.169 1.00 12.02 184 SER A O 1
ATOM 1197 N N . LEU A 1 169 ? -9.466 -1.031 -31.011 1.00 9.84 185 LEU A N 1
ATOM 1198 C CA . LEU A 1 169 ? -10.398 0.017 -31.335 1.00 9.48 185 LEU A CA 1
ATOM 1199 C C . LEU A 1 169 ? -10.221 1.177 -30.418 1.00 8.63 185 LEU A C 1
ATOM 1200 O O . LEU A 1 169 ? -9.847 1.050 -29.238 1.00 9.71 185 LEU A O 1
ATOM 1205 N N . ILE A 1 170 ? -10.596 2.346 -30.925 1.00 8.07 186 ILE A N 1
ATOM 1206 C CA . ILE A 1 170 ? -10.701 3.594 -30.150 1.00 8.22 186 ILE A CA 1
ATOM 1207 C C . ILE A 1 170 ? -12.159 4.073 -30.313 1.00 8.85 186 ILE A C 1
ATOM 1208 O O . ILE A 1 170 ? -12.686 4.039 -31.449 1.00 9.88 186 ILE A O 1
ATOM 1213 N N . VAL A 1 171 ? -12.791 4.518 -29.257 1.00 8.43 187 VAL A N 1
ATOM 1214 C CA . VAL A 1 171 ? -14.061 5.246 -29.385 1.00 8.70 187 VAL A CA 1
ATOM 1215 C C . VAL A 1 171 ? -13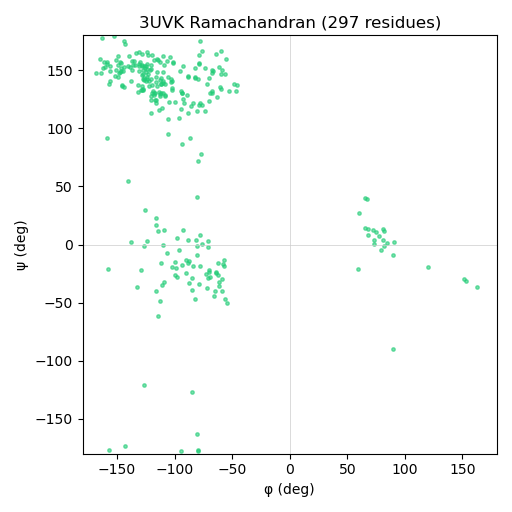.816 6.710 -29.067 1.00 8.39 187 VAL A C 1
ATOM 1216 O O . VAL A 1 171 ? -13.069 7.002 -28.131 1.00 9.94 187 VAL A O 1
ATOM 1220 N N . SER A 1 172 ? -14.411 7.604 -29.848 1.00 7.89 188 SER A N 1
ATOM 1221 C CA . SER A 1 172 ? -14.292 9.009 -29.628 1.00 8.92 188 SER A CA 1
ATOM 1222 C C . SER A 1 172 ? -15.683 9.625 -29.602 1.00 8.54 188 SER A C 1
ATOM 1223 O O . SER A 1 172 ? -16.612 9.144 -30.243 1.00 10.00 188 SER A O 1
ATOM 1226 N N . SER A 1 173 ? -15.810 10.765 -28.905 1.00 8.75 189 SER A N 1
ATOM 1227 C CA . SER A 1 173 ? -17.085 11.490 -28.906 1.00 7.75 189 SER A CA 1
ATOM 1228 C C . SER A 1 173 ? -16.796 12.978 -29.064 1.00 8.70 189 SER A C 1
ATOM 1229 O O . SER A 1 173 ? -15.653 13.454 -28.826 1.00 9.72 189 SER A O 1
ATOM 1232 N N . SER A 1 174 ? -17.787 13.728 -29.532 1.00 9.72 190 SER A N 1
ATOM 1233 C CA . SER A 1 174 ? -17.584 15.138 -29.783 1.00 10.98 190 SER A CA 1
ATOM 1234 C C . SER A 1 174 ? -18.842 15.974 -29.629 1.00 12.25 190 SER A C 1
ATOM 1235 O O . SER A 1 174 ? -19.974 15.452 -29.774 1.00 11.78 190 SER A O 1
ATOM 1238 N N . TYR A 1 175 ? -18.651 17.278 -29.419 1.00 12.61 191 TYR A N 1
ATOM 1239 C CA . TYR A 1 175 ? -19.731 18.247 -29.524 1.00 14.26 191 TYR A CA 1
ATOM 1240 C C . TYR A 1 175 ? -20.433 18.261 -30.851 1.00 15.33 191 TYR A C 1
ATOM 1241 O O . TYR A 1 175 ? -21.549 18.766 -30.909 1.00 18.00 191 TYR A O 1
ATOM 1250 N N . ASP A 1 176 ? -19.866 17.615 -31.886 1.00 14.00 192 ASP A N 1
ATOM 1251 C CA . ASP A 1 176 ? -20.514 17.551 -33.202 1.00 15.91 192 ASP A CA 1
ATOM 1252 C C . ASP A 1 176 ? -21.684 16.531 -33.242 1.00 15.11 192 ASP A C 1
ATOM 1253 O O . ASP A 1 176 ? -22.416 16.444 -34.244 1.00 18.85 192 ASP A O 1
ATOM 1258 N N . GLY A 1 177 ? -21.943 15.884 -32.101 1.00 15.05 193 GLY A N 1
ATOM 1259 C CA . GLY A 1 177 ? -23.062 14.967 -31.977 1.00 14.99 193 GLY A CA 1
ATOM 1260 C C . GLY A 1 177 ? -22.792 13.501 -32.308 1.00 13.74 193 GLY A C 1
ATOM 1261 O O . GLY A 1 177 ? -23.663 12.610 -32.168 1.00 17.27 193 GLY A O 1
ATOM 1262 N N . LEU A 1 178 ? -21.519 13.215 -32.640 1.00 13.56 194 LEU A N 1
ATOM 1263 C CA . LEU A 1 178 ? -21.173 11.873 -33.071 1.00 14.58 194 LEU A CA 1
ATOM 1264 C C . LEU A 1 178 ? -20.330 11.152 -32.038 1.00 12.39 194 LEU A C 1
ATOM 1265 O O . LEU A 1 178 ? -19.491 11.744 -31.304 1.00 12.94 194 LEU A O 1
ATOM 1270 N N . CYS A 1 179 ? -20.527 9.859 -32.018 1.00 12.65 195 CYS A N 1
ATOM 1271 C CA A CYS A 1 179 ? -19.592 8.904 -31.377 0.50 12.30 195 CYS A CA 1
ATOM 1272 C CA B CYS A 1 179 ? -19.601 9.008 -31.389 0.50 11.75 195 CYS A CA 1
ATOM 1273 C C . CYS A 1 179 ? -19.063 8.053 -32.494 1.00 11.42 195 CYS A C 1
ATOM 1274 O O . CYS A 1 179 ? -19.836 7.571 -33.277 1.00 13.84 195 CYS A O 1
ATOM 1279 N N . ARG A 1 180 ? -17.747 7.924 -32.620 1.00 10.45 196 ARG A N 1
ATOM 1280 C CA . ARG A 1 180 ? -17.125 7.134 -33.721 1.00 10.32 196 ARG A CA 1
ATOM 1281 C C . ARG A 1 180 ? -16.218 6.055 -33.162 1.00 9.64 196 ARG A C 1
ATOM 1282 O O . ARG A 1 180 ? -15.552 6.275 -32.137 1.00 11.15 196 ARG A O 1
ATOM 1290 N N . ILE A 1 181 ? -16.213 4.894 -33.796 1.00 11.22 197 ILE A N 1
ATOM 1291 C CA . ILE A 1 181 ? -15.348 3.783 -33.391 1.00 10.91 197 ILE A CA 1
ATOM 1292 C C . ILE A 1 181 ? -14.322 3.676 -34.498 1.00 10.30 197 ILE A C 1
ATOM 1293 O O . ILE A 1 181 ? -14.706 3.624 -35.708 1.00 12.59 197 ILE A O 1
ATOM 1298 N N . TRP A 1 182 ? -13.047 3.623 -34.139 1.00 9.94 198 TRP A N 1
ATOM 1299 C CA . TRP A 1 182 ? -11.918 3.666 -35.052 1.00 9.78 198 TRP A CA 1
ATOM 1300 C C . TRP A 1 182 ? -11.108 2.416 -34.926 1.00 7.91 198 TRP A C 1
ATOM 1301 O O . TRP A 1 182 ? -10.860 1.902 -33.818 1.00 9.70 198 TRP A O 1
ATOM 1312 N N . ASP A 1 183 ? -10.677 1.866 -36.074 1.00 9.04 199 ASP A N 1
ATOM 1313 C CA . ASP A 1 183 ? -9.606 0.817 -36.098 1.00 9.87 199 ASP A CA 1
ATOM 1314 C C . ASP A 1 183 ? -8.275 1.488 -35.812 1.00 11.34 199 ASP A C 1
ATOM 1315 O O . ASP A 1 183 ? -7.760 2.284 -36.618 1.00 10.88 199 ASP A O 1
ATOM 1320 N N . THR A 1 184 ? -7.687 1.118 -34.661 1.00 11.47 200 THR A N 1
ATOM 1321 C CA . THR A 1 184 ? -6.450 1.780 -34.217 1.00 10.70 200 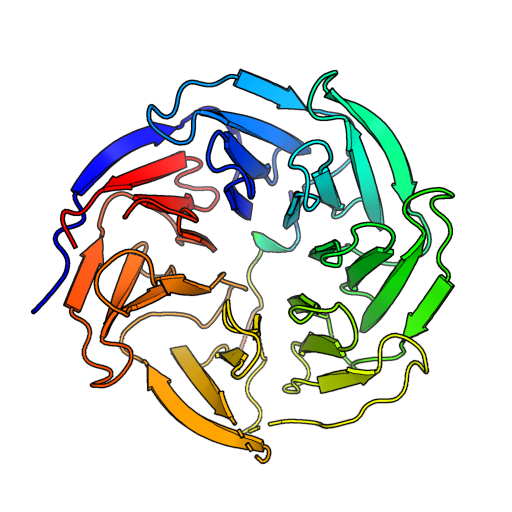THR A CA 1
ATOM 1322 C C . THR A 1 184 ? -5.382 1.731 -35.279 1.00 10.66 200 THR A C 1
ATOM 1323 O O . THR A 1 184 ? -4.768 2.739 -35.585 1.00 11.14 200 THR A O 1
ATOM 1327 N N . ALA A 1 185 ? -5.152 0.534 -35.796 1.00 12.19 201 ALA A N 1
ATOM 1328 C CA . ALA A 1 185 ? -4.003 0.353 -36.683 1.00 11.41 201 ALA A CA 1
ATOM 1329 C C . ALA A 1 185 ? -4.177 1.001 -38.062 1.00 10.43 201 ALA A C 1
ATOM 1330 O O . ALA A 1 185 ? -3.217 1.512 -38.593 1.00 13.09 201 ALA A O 1
ATOM 1332 N N . SER A 1 186 ? -5.356 0.972 -38.640 1.00 11.43 202 SER A N 1
ATOM 1333 C CA . SER A 1 186 ? -5.549 1.500 -39.989 1.00 11.54 202 SER A CA 1
ATOM 1334 C C . SER A 1 186 ? -6.016 2.960 -39.980 1.00 11.83 202 SER A C 1
ATOM 1335 O O . SER A 1 186 ? -6.031 3.621 -41.025 1.00 14.51 202 SER A O 1
ATOM 1338 N N . GLY A 1 187 ? -6.526 3.419 -38.837 1.00 11.50 203 GLY A N 1
ATOM 1339 C CA . GLY A 1 187 ? -7.037 4.760 -38.797 1.00 12.03 203 GLY A CA 1
ATOM 1340 C C . GLY A 1 187 ? -8.451 4.915 -39.345 1.00 12.52 203 GLY A C 1
ATOM 1341 O O . GLY A 1 187 ? -9.002 6.056 -39.393 1.00 15.29 203 GLY A O 1
ATOM 1342 N N . GLN A 1 188 ? -9.048 3.825 -39.812 1.00 11.01 204 GLN A N 1
ATOM 1343 C CA . GLN A 1 188 ? -10.398 3.904 -40.475 1.00 11.54 204 GLN A CA 1
ATOM 1344 C C . GLN A 1 188 ? -11.527 3.934 -39.466 1.00 11.30 204 GLN A C 1
ATOM 1345 O O . GLN A 1 188 ? -11.496 3.259 -38.440 1.00 12.61 204 GLN A O 1
ATOM 1351 N N . CYS A 1 189 ? -12.542 4.704 -39.776 1.00 12.06 205 CYS A N 1
ATOM 1352 C CA . CYS A 1 189 ? -13.751 4.756 -38.923 1.00 13.74 205 CYS A CA 1
ATOM 1353 C C . CYS A 1 189 ? -14.630 3.585 -39.220 1.00 12.73 205 CYS A C 1
ATOM 1354 O O . CYS A 1 189 ? -15.108 3.451 -40.351 1.00 16.31 205 CYS A O 1
ATOM 1357 N N . LEU A 1 190 ? -14.817 2.675 -38.264 1.00 13.39 206 LEU A N 1
ATOM 1358 C CA A LEU A 1 190 ? -15.693 1.499 -38.496 0.50 13.03 206 LEU A CA 1
ATOM 1359 C CA B LEU A 1 190 ? -15.634 1.476 -38.442 0.50 14.40 206 LEU A CA 1
ATOM 1360 C C . LEU A 1 190 ? -17.174 1.743 -38.257 1.00 14.69 206 LEU A C 1
ATOM 1361 O O . LEU A 1 190 ? -18.063 1.039 -38.850 1.00 18.78 206 LEU A O 1
ATOM 1370 N N . LYS A 1 191 ? -17.522 2.686 -37.424 1.00 15.16 207 LYS A N 1
ATOM 1371 C CA . LYS A 1 191 ? -18.957 2.934 -37.110 1.00 17.14 207 LYS A CA 1
ATOM 1372 C C . LYS A 1 191 ? -19.105 4.353 -36.645 1.00 16.77 207 LYS A C 1
ATOM 1373 O O . LYS A 1 191 ? -18.250 4.874 -35.921 1.00 16.51 207 LYS A O 1
ATOM 1379 N N . THR A 1 192 ? -20.181 5.011 -37.053 1.00 19.08 208 THR A N 1
ATOM 1380 C CA . THR A 1 192 ? -20.650 6.254 -36.455 1.00 19.23 208 THR A CA 1
ATOM 1381 C C . THR A 1 192 ? -22.014 6.001 -35.757 1.00 22.09 208 THR A C 1
ATOM 1382 O O . THR A 1 192 ? -22.971 5.670 -36.441 1.00 24.51 208 THR A O 1
ATOM 1386 N N . LEU A 1 193 ? -22.091 6.142 -34.420 1.00 24.67 209 LEU A N 1
ATOM 1387 C CA . LEU A 1 193 ? -23.384 6.152 -33.674 1.00 26.80 209 LEU A CA 1
ATOM 1388 C C . LEU A 1 193 ? -24.086 7.547 -33.804 1.00 29.93 209 LEU A C 1
ATOM 1389 O O . LEU A 1 193 ? -23.509 8.597 -33.443 1.00 27.18 209 LEU A O 1
ATOM 1394 N N . ASP A 1 197 ? -31.859 13.095 -33.718 1.00 40.08 213 ASP A N 1
ATOM 1395 C CA . ASP A 1 197 ? -31.528 13.400 -32.329 1.00 39.19 213 ASP A CA 1
ATOM 1396 C C . ASP A 1 197 ? -30.584 14.664 -32.314 1.00 38.88 213 ASP A C 1
ATOM 1397 O O . ASP A 1 197 ? -31.048 15.828 -32.290 1.00 39.76 213 ASP A O 1
ATOM 1399 N N . ASN A 1 198 ? -29.271 14.371 -32.381 1.00 35.56 214 ASN A N 1
ATOM 1400 C CA . ASN A 1 198 ? -28.075 15.267 -32.507 1.00 33.34 214 ASN A CA 1
ATOM 1401 C C . ASN A 1 198 ? -27.406 16.033 -31.319 1.00 27.66 214 ASN A C 1
ATOM 1402 O O . ASN A 1 198 ? -26.546 16.898 -31.545 1.00 27.37 214 ASN A O 1
ATOM 1407 N N . PRO A 1 199 ? -27.733 15.704 -30.052 1.00 22.60 215 PRO A N 1
ATOM 1408 C CA . PRO A 1 199 ? -27.129 16.510 -28.976 1.00 19.36 215 PRO A CA 1
ATOM 1409 C C . PRO A 1 199 ? -25.561 16.340 -28.859 1.00 15.27 215 PRO A C 1
ATOM 1410 O O . PRO A 1 199 ? -25.070 15.287 -29.240 1.00 14.64 215 PRO A O 1
ATOM 1414 N N . PRO A 1 200 ? -24.803 17.380 -28.412 1.00 15.28 216 PRO A N 1
ATOM 1415 C CA . PRO A 1 200 ? -23.361 17.213 -28.150 1.00 13.81 216 PRO A CA 1
ATOM 1416 C C . PRO A 1 200 ? -23.114 15.939 -27.334 1.00 11.30 216 PRO A C 1
ATOM 1417 O O . PRO A 1 200 ? -23.850 15.690 -26.344 1.00 12.02 216 PRO A O 1
ATOM 1421 N N . VAL A 1 201 ? -22.152 15.120 -27.777 1.00 10.14 217 VAL A N 1
ATOM 1422 C CA . VAL A 1 201 ? -21.744 13.975 -26.963 1.00 9.81 217 VAL A CA 1
ATOM 1423 C C . VAL A 1 201 ? -20.585 14.422 -26.076 1.00 10.97 217 VAL A C 1
ATOM 1424 O O . VAL A 1 201 ? -19.535 14.875 -26.601 1.00 11.23 217 VAL A O 1
ATOM 1428 N N . SER A 1 202 ? -20.758 14.298 -24.758 1.00 9.62 218 SER A N 1
ATOM 1429 C CA . SER A 1 202 ? -19.825 14.891 -23.817 1.00 8.64 218 SER A CA 1
ATOM 1430 C C . SER A 1 202 ? -18.928 13.849 -23.126 1.00 9.19 218 SER A C 1
ATOM 1431 O O . SER A 1 202 ? -17.962 14.247 -22.475 1.00 10.17 218 SER A O 1
ATOM 1434 N N . PHE A 1 203 ? -19.185 12.550 -23.342 1.00 7.84 219 PHE A N 1
ATOM 1435 C CA . PHE A 1 203 ? -18.295 11.561 -22.768 1.00 7.77 219 PHE A CA 1
ATOM 1436 C C . PHE A 1 203 ? -18.628 10.207 -23.383 1.00 8.21 219 PHE A C 1
ATOM 1437 O O . PHE A 1 203 ? -19.792 9.961 -23.762 1.00 8.57 219 PHE A O 1
ATOM 1445 N N . VAL A 1 204 ? -17.643 9.337 -23.557 1.00 7.19 220 VAL A N 1
ATOM 1446 C CA . VAL A 1 204 ? -17.874 8.016 -24.013 1.00 7.53 220 VAL A CA 1
ATOM 1447 C C . VAL A 1 204 ? -16.781 7.064 -23.442 1.00 6.19 220 VAL A C 1
ATOM 1448 O O . VAL A 1 204 ? -15.657 7.555 -23.282 1.00 8.16 220 VAL A O 1
ATOM 1452 N N . LYS A 1 205 ? -17.106 5.791 -23.231 1.00 7.06 221 LYS A N 1
ATOM 1453 C CA . LYS A 1 205 ? -16.081 4.788 -22.865 1.00 8.69 221 LYS A CA 1
ATOM 1454 C C . LYS A 1 205 ? -16.600 3.426 -23.153 1.00 8.27 221 LYS A C 1
ATOM 1455 O O . LYS A 1 205 ? -17.806 3.198 -23.166 1.00 10.21 221 LYS A O 1
ATOM 1461 N N . PHE A 1 206 ? -15.688 2.497 -23.415 1.00 8.99 222 PHE A N 1
ATOM 1462 C CA . PHE A 1 206 ? -16.056 1.062 -23.480 1.00 10.19 222 PHE A CA 1
ATOM 1463 C C . PHE A 1 206 ? -16.306 0.519 -22.073 1.00 11.73 222 PHE A C 1
ATOM 1464 O O . PHE A 1 206 ? -15.718 1.005 -21.090 1.00 11.63 222 PHE A O 1
ATOM 1472 N N . SER A 1 207 ? -17.174 -0.502 -21.967 1.00 11.49 223 SER A N 1
ATOM 1473 C CA . SER A 1 207 ? -17.340 -1.272 -20.746 1.00 13.14 223 SER A CA 1
ATOM 1474 C C . SER A 1 207 ? -16.044 -2.045 -20.397 1.00 16.59 223 SER A C 1
ATOM 1475 O O . SER A 1 207 ? -15.156 -2.167 -21.304 1.00 17.31 223 SER A O 1
ATOM 1478 N N . PRO A 1 208 ? -15.945 -2.536 -19.106 1.00 16.28 224 PRO A N 1
ATOM 1479 C CA . PRO A 1 208 ? -14.678 -3.083 -18.602 1.00 19.88 224 PRO A CA 1
ATOM 1480 C C . PRO A 1 208 ? -14.276 -4.300 -19.350 1.00 21.46 224 PRO A C 1
ATOM 1481 O O . PRO A 1 208 ? -13.064 -4.619 -19.365 1.00 23.88 224 PRO A O 1
ATOM 1485 N N . ASN A 1 209 ? -15.266 -4.980 -19.965 1.00 23.03 225 ASN A N 1
ATOM 1486 C CA . ASN A 1 209 ? -15.088 -6.114 -20.840 1.00 24.40 225 ASN A CA 1
ATOM 1487 C C . ASN A 1 209 ? -15.056 -5.802 -22.325 1.00 23.76 225 ASN A C 1
ATOM 1488 O O . ASN A 1 209 ? -14.805 -6.705 -23.122 1.00 27.78 225 ASN A O 1
ATOM 1493 N N . GLY A 1 210 ? -15.277 -4.553 -22.753 1.00 22.56 226 GLY A N 1
ATOM 1494 C CA . GLY A 1 210 ? -15.190 -4.239 -24.185 1.00 23.45 226 GLY A CA 1
ATOM 1495 C C . GLY A 1 210 ? -16.393 -4.343 -25.098 1.00 24.79 226 GLY A C 1
ATOM 1496 O O . GLY A 1 210 ? -16.406 -3.881 -26.247 1.00 25.14 226 GLY A O 1
ATOM 1497 N N . LYS A 1 211 ? -17.463 -4.911 -24.563 1.00 22.92 227 LYS A N 1
ATOM 1498 C CA . LYS A 1 211 ? -18.561 -5.286 -25.405 1.00 22.65 227 LYS A CA 1
ATOM 1499 C C . LYS A 1 211 ? -19.593 -4.189 -25.612 1.00 21.26 227 LYS A C 1
ATOM 1500 O O . LYS A 1 211 ? -20.417 -4.278 -26.477 1.00 20.56 227 LYS A O 1
ATOM 1506 N N . TYR A 1 212 ? -19.538 -3.164 -24.758 1.00 17.31 228 TYR A N 1
ATOM 1507 C CA . TYR A 1 212 ? -20.566 -2.102 -24.813 1.00 15.16 228 TYR A CA 1
ATOM 1508 C C . TYR A 1 212 ? -19.883 -0.778 -24.746 1.00 14.11 228 TYR A C 1
ATOM 1509 O O . TYR A 1 212 ? -18.722 -0.714 -24.349 1.00 14.04 228 TYR A O 1
ATOM 1518 N N . ILE A 1 213 ? -20.598 0.276 -25.091 1.00 12.93 229 ILE A N 1
ATOM 1519 C CA . ILE A 1 213 ? -20.074 1.616 -24.842 1.00 13.86 229 ILE A CA 1
ATOM 1520 C C . ILE A 1 213 ? -21.138 2.407 -24.093 1.00 12.90 229 ILE A C 1
ATOM 1521 O O . ILE A 1 213 ? -22.337 2.234 -24.303 1.00 15.03 229 ILE A O 1
ATOM 1526 N N . LEU A 1 214 ? -20.692 3.288 -23.211 1.00 10.32 230 LEU A N 1
ATOM 1527 C CA . LEU A 1 214 ? -21.551 4.187 -22.449 1.00 9.02 230 LEU A CA 1
ATOM 1528 C C . LEU A 1 214 ? -21.258 5.573 -22.928 1.00 8.59 230 LEU A C 1
ATOM 1529 O O . LEU A 1 214 ? -20.074 5.986 -22.911 1.00 9.43 230 LEU A O 1
ATOM 1534 N N . ALA A 1 215 ? -22.329 6.331 -23.321 1.00 8.61 231 ALA A N 1
ATOM 1535 C CA . ALA A 1 215 ? -22.135 7.655 -23.873 1.00 8.53 231 ALA A CA 1
ATOM 1536 C C . ALA A 1 215 ? -23.005 8.633 -23.143 1.00 9.31 231 ALA A C 1
ATOM 1537 O O . ALA A 1 215 ? -24.206 8.368 -22.981 1.00 9.88 231 ALA A O 1
ATOM 1539 N N . ALA A 1 216 ? -22.461 9.797 -22.815 1.00 9.94 232 ALA A N 1
ATOM 1540 C CA . ALA A 1 216 ? -23.234 10.901 -22.262 1.00 9.26 232 ALA A CA 1
ATOM 1541 C C . ALA A 1 216 ? -23.524 11.955 -23.318 1.00 9.67 232 ALA A C 1
ATOM 1542 O O . ALA A 1 216 ? -22.656 12.254 -24.134 1.00 10.37 232 ALA A O 1
ATOM 1544 N N . THR A 1 217 ? -24.734 12.513 -23.301 1.00 10.25 233 THR A N 1
ATOM 1545 C CA . THR A 1 217 ? -25.074 13.634 -24.185 1.00 10.80 233 THR A CA 1
ATOM 1546 C C . THR A 1 217 ? -25.599 14.787 -23.330 1.00 11.54 233 THR A C 1
ATOM 1547 O O . THR A 1 217 ? -26.157 14.544 -22.235 1.00 11.45 233 THR A O 1
ATOM 1551 N N . LEU A 1 218 ? -25.421 16.031 -23.808 1.00 11.10 234 LEU A N 1
ATOM 1552 C CA . LEU A 1 218 ? -25.740 17.215 -23.044 1.00 12.25 234 LEU A CA 1
ATOM 1553 C C . LEU A 1 218 ? -27.223 17.543 -23.089 1.00 12.66 234 LEU A C 1
ATOM 1554 O O . LEU A 1 218 ? -27.606 18.724 -23.136 1.00 16.56 234 LEU A O 1
ATOM 1559 N N . ASP A 1 219 ? -28.037 16.519 -23.002 1.00 13.22 235 ASP A N 1
ATOM 1560 C CA . ASP A 1 219 ? -29.483 16.574 -22.804 1.00 13.04 235 ASP A CA 1
ATOM 1561 C C . ASP A 1 219 ? -29.907 15.750 -21.618 1.00 12.31 235 ASP A C 1
ATOM 1562 O O . ASP A 1 219 ? -31.025 15.132 -21.583 1.00 13.83 235 ASP A O 1
ATOM 1567 N N . ASN A 1 220 ? -28.978 15.663 -20.651 1.00 11.76 236 ASN A N 1
ATOM 1568 C CA . ASN A 1 220 ? -29.263 15.009 -19.382 1.00 11.64 236 ASN A CA 1
ATOM 1569 C C . ASN A 1 220 ? -29.511 13.525 -19.582 1.00 11.37 236 ASN A C 1
ATOM 1570 O O . ASN A 1 220 ? -30.329 12.906 -18.904 1.00 11.72 236 ASN A O 1
ATOM 1575 N N . THR A 1 221 ? -28.732 12.880 -20.462 1.00 11.09 237 THR A N 1
ATOM 1576 C CA . THR A 1 221 ? -28.977 11.466 -20.774 1.00 11.83 237 THR A CA 1
ATOM 1577 C C . THR A 1 221 ? -27.671 10.686 -20.852 1.00 10.20 237 THR A C 1
ATOM 1578 O O . THR A 1 221 ? -26.699 11.189 -21.452 1.00 11.87 237 THR A O 1
ATOM 1582 N N . LEU A 1 222 ? -27.665 9.470 -20.347 1.00 10.08 238 LEU A N 1
ATOM 1583 C CA . LEU A 1 222 ? -26.594 8.508 -20.592 1.00 9.94 238 LEU A CA 1
ATOM 1584 C C . LEU A 1 222 ? -27.233 7.373 -21.349 1.00 10.59 238 LEU A C 1
ATOM 1585 O O . LEU A 1 222 ? -28.349 6.957 -21.085 1.00 11.83 238 LEU A O 1
ATOM 1590 N N . LYS A 1 223 ? -26.488 6.807 -22.272 1.00 10.29 239 LYS A N 1
ATOM 1591 C CA . LYS A 1 223 ? -26.958 5.667 -23.097 1.00 10.73 239 LYS A CA 1
ATOM 1592 C C . LYS A 1 223 ? -25.925 4.581 -23.130 1.00 10.34 239 LYS A C 1
ATOM 1593 O O . LYS A 1 223 ? -24.722 4.846 -23.322 1.00 11.09 239 LYS A O 1
ATOM 1599 N N . LEU A 1 224 ? -26.377 3.338 -23.001 1.00 10.32 240 LEU A N 1
ATOM 1600 C CA . LEU A 1 224 ? -25.542 2.137 -23.213 1.00 10.58 240 LEU A CA 1
ATOM 1601 C C . LEU A 1 224 ? -25.825 1.607 -24.592 1.00 11.86 240 LEU A C 1
ATOM 1602 O O . LEU A 1 224 ? -26.964 1.286 -24.917 1.00 12.56 240 LEU A O 1
ATOM 1607 N N . TRP A 1 225 ? -24.779 1.506 -25.403 1.00 12.72 241 TRP A N 1
ATOM 1608 C CA . TRP A 1 225 ? -24.920 1.056 -26.795 1.00 14.32 241 TRP A CA 1
ATOM 1609 C C . TRP A 1 225 ? -24.241 -0.309 -27.004 1.00 15.64 241 TRP A C 1
ATOM 1610 O O . TRP A 1 225 ? -23.095 -0.569 -26.472 1.00 17.30 241 TRP A O 1
ATOM 1621 N N . ASP A 1 226 ? -24.891 -1.141 -27.818 1.00 18.62 242 ASP A N 1
ATOM 1622 C CA . ASP A 1 226 ? -24.349 -2.399 -28.262 1.00 22.25 242 ASP A CA 1
ATOM 1623 C C . ASP A 1 226 ? -23.506 -1.989 -29.466 1.00 24.25 242 ASP A C 1
ATOM 1624 O O . ASP A 1 226 ? -24.037 -1.347 -30.424 1.00 27.80 242 ASP A O 1
ATOM 1629 N N . LYS A 1 229 ? -23.745 -3.714 -33.544 1.00 31.35 245 LYS A N 1
ATOM 1630 C CA . LYS A 1 229 ? -25.090 -3.438 -34.087 1.00 30.65 245 LYS A CA 1
ATOM 1631 C C . LYS A 1 229 ? -25.434 -1.955 -34.164 1.00 29.09 245 LYS A C 1
ATOM 1632 O O . LYS A 1 229 ? -26.338 -1.545 -34.901 1.00 29.34 245 LYS A O 1
ATOM 1638 N N . GLY A 1 230 ? -24.732 -1.131 -33.383 1.00 26.26 246 GLY A N 1
ATOM 1639 C CA . GLY A 1 230 ? -25.071 0.287 -33.404 1.00 24.93 246 GLY A CA 1
ATOM 1640 C C . GLY A 1 230 ? -26.431 0.664 -32.843 1.00 23.06 246 GLY A C 1
ATOM 1641 O O . GLY A 1 230 ? -27.137 1.524 -33.425 1.00 24.12 246 GLY A O 1
ATOM 1642 N N . LYS A 1 231 ? -26.850 0.005 -31.755 1.00 20.84 247 LYS A N 1
ATOM 1643 C CA . LYS A 1 231 ? -28.169 0.255 -31.203 1.00 20.45 247 LYS A CA 1
ATOM 1644 C C . LYS A 1 231 ? -28.028 0.566 -29.741 1.00 17.00 247 LYS A C 1
ATOM 1645 O O . LYS A 1 231 ? -27.188 -0.065 -29.017 1.00 17.48 247 LYS A O 1
ATOM 1651 N N . CYS A 1 232 ? -28.859 1.499 -29.307 1.00 15.60 248 CYS A N 1
ATOM 1652 C CA . CYS A 1 232 ? -28.961 1.888 -27.910 1.00 14.98 248 CYS A CA 1
ATOM 1653 C C . CYS A 1 232 ? -29.782 0.821 -27.176 1.00 14.28 248 CYS A C 1
ATOM 1654 O O . CYS A 1 232 ? -30.970 0.588 -27.522 1.00 16.04 248 CYS A O 1
ATOM 1657 N N . LEU A 1 233 ? -29.204 0.208 -26.155 1.00 15.20 249 LEU A N 1
ATOM 1658 C CA . LEU A 1 233 ? -29.887 -0.816 -25.361 1.00 16.01 249 LEU A CA 1
ATOM 1659 C C . LEU A 1 233 ? -30.512 -0.294 -24.045 1.00 15.16 249 LEU A C 1
ATOM 1660 O O . LEU A 1 233 ? -31.467 -0.915 -23.551 1.00 18.83 249 LEU A O 1
ATOM 1665 N N . LYS A 1 234 ? -29.936 0.787 -23.444 1.00 14.78 250 LYS A N 1
ATOM 1666 C CA . LYS A 1 234 ? -30.459 1.349 -22.184 1.00 13.96 250 LYS A CA 1
ATOM 1667 C C . LYS A 1 234 ? -30.252 2.818 -22.196 1.00 12.51 250 LYS A C 1
ATOM 1668 O O . LYS A 1 234 ? -29.212 3.312 -22.709 1.00 13.89 250 LYS A O 1
ATOM 1674 N N . THR A 1 235 ? -31.151 3.535 -21.540 1.00 13.05 251 THR A N 1
ATOM 1675 C CA . THR A 1 235 ? -31.024 4.974 -21.311 1.00 12.02 251 THR A CA 1
ATOM 1676 C C . THR A 1 235 ? -31.181 5.262 -19.827 1.00 13.53 251 THR A C 1
ATOM 1677 O O . THR A 1 235 ? -32.103 4.737 -19.228 1.00 16.66 251 THR A O 1
ATOM 1681 N N . TYR A 1 236 ? -30.315 6.087 -19.245 1.00 10.39 252 TYR A N 1
ATOM 1682 C CA . TYR A 1 236 ? -30.349 6.416 -17.812 1.00 9.89 252 TYR A CA 1
ATOM 1683 C C . TYR A 1 236 ? -30.555 7.924 -17.741 1.00 10.67 252 TYR A C 1
ATOM 1684 O O . TYR A 1 236 ? -29.864 8.703 -18.417 1.00 11.82 252 TYR A O 1
ATOM 1693 N N . THR A 1 237 ? -31.519 8.344 -16.946 1.00 10.39 253 THR A N 1
ATOM 1694 C CA A THR A 1 237 ? -31.786 9.764 -16.826 0.50 11.85 253 THR A CA 1
ATOM 1695 C CA B THR A 1 237 ? -31.946 9.755 -16.841 0.50 9.52 253 THR A CA 1
ATOM 1696 C C . THR A 1 237 ? -32.205 10.079 -15.374 1.00 9.64 253 THR A C 1
ATOM 1697 O O . THR A 1 237 ? -32.211 9.184 -14.493 1.00 11.60 253 THR A O 1
ATOM 1704 N N . GLY A 1 238 ? -32.418 11.368 -15.124 1.00 11.70 254 GLY A N 1
ATOM 1705 C CA . GLY A 1 238 ? -32.807 11.806 -13.799 1.00 12.32 254 GLY A CA 1
ATOM 1706 C C . GLY A 1 238 ? -31.813 12.787 -13.207 1.00 11.55 254 GLY A C 1
ATOM 1707 O O . GLY A 1 238 ? -32.182 13.535 -12.294 1.00 14.12 254 GLY A O 1
ATOM 1708 N N . HIS A 1 239 ? -30.577 12.804 -13.744 1.00 11.50 255 HIS A N 1
ATOM 1709 C CA . HIS A 1 239 ? -29.514 13.708 -13.308 1.00 11.38 255 HIS A CA 1
ATOM 1710 C C . HIS A 1 239 ? -29.503 14.942 -14.193 1.00 11.51 255 HIS A C 1
ATOM 1711 O O . HIS A 1 239 ? -30.349 15.079 -15.066 1.00 11.72 255 HIS A O 1
ATOM 1718 N N . LYS A 1 240 ? -28.539 15.858 -13.959 1.00 10.20 256 LYS A N 1
ATOM 1719 C CA . LYS A 1 240 ? -28.436 17.058 -14.722 1.00 11.24 256 LYS A CA 1
ATOM 1720 C C . LYS A 1 240 ? -27.134 17.002 -15.463 1.00 11.80 256 LYS A C 1
ATOM 1721 O O . LYS A 1 240 ? -26.072 16.948 -14.839 1.00 10.90 256 LYS A O 1
ATOM 1727 N N . ASN A 1 241 ? -27.154 17.145 -16.807 1.00 11.64 257 ASN A N 1
ATOM 1728 C CA . ASN A 1 241 ? -25.909 17.207 -17.578 1.00 11.10 257 ASN A CA 1
ATOM 1729 C C . ASN A 1 241 ? -26.232 17.878 -18.916 1.00 10.61 257 ASN A C 1
ATOM 1730 O O . ASN A 1 241 ? -26.660 17.208 -19.882 1.00 11.28 257 ASN A O 1
ATOM 1735 N N . GLU A 1 242 ? -26.065 19.199 -18.890 1.00 11.97 258 GLU A N 1
ATOM 1736 C CA . GLU A 1 242 ? -26.252 20.074 -20.052 1.00 13.07 258 GLU A CA 1
ATOM 1737 C C . GLU A 1 242 ? -25.104 20.989 -20.389 1.00 13.50 258 GLU A C 1
ATOM 1738 O O . GLU A 1 242 ? -25.173 21.703 -21.377 1.00 15.77 258 GLU A O 1
ATOM 1744 N N . LYS A 1 243 ? -24.033 20.954 -19.599 1.00 12.71 259 LYS A N 1
ATOM 1745 C CA . LYS A 1 243 ? -22.933 21.918 -19.685 1.00 12.73 259 LYS A CA 1
ATOM 1746 C C . LYS A 1 243 ? -21.543 21.324 -19.694 1.00 12.60 259 LYS A C 1
ATOM 1747 O O . LYS A 1 243 ? -20.664 21.942 -20.327 1.00 14.14 259 LYS A O 1
ATOM 1753 N N . TYR A 1 244 ? -21.306 20.240 -18.932 1.00 10.96 260 TYR A N 1
ATOM 1754 C CA . TYR A 1 244 ? -19.924 19.802 -18.739 1.00 9.42 260 TYR A CA 1
ATOM 1755 C C . TYR A 1 244 ? -19.738 18.382 -19.279 1.00 9.44 260 TYR A C 1
ATOM 1756 O O . TYR A 1 244 ? -20.689 17.609 -19.364 1.00 10.26 260 TYR A O 1
ATOM 1765 N N . CYS A 1 245 ? -18.496 18.054 -19.473 1.00 10.28 261 CYS A N 1
ATOM 1766 C CA . CYS A 1 245 ? -18.072 16.746 -19.956 1.00 10.69 261 CYS A CA 1
ATOM 1767 C C . CYS A 1 245 ? -17.767 15.923 -18.660 1.00 7.95 261 CYS A C 1
ATOM 1768 O O . CYS A 1 245 ? -16.653 15.869 -18.200 1.00 10.16 261 CYS A O 1
ATOM 1771 N N . ILE A 1 246 ? -18.836 15.332 -18.165 1.00 8.47 262 ILE A N 1
ATOM 1772 C CA . ILE A 1 246 ? -18.837 14.583 -16.941 1.00 7.87 262 ILE A CA 1
ATOM 1773 C C . ILE A 1 246 ? -18.508 13.141 -17.200 1.00 8.67 262 ILE A C 1
ATOM 1774 O O . ILE A 1 246 ? -19.163 12.487 -18.043 1.00 10.39 262 ILE A O 1
ATOM 1779 N N . PHE A 1 247 ? -17.551 12.593 -16.483 1.00 8.21 263 PHE A N 1
ATOM 1780 C CA . PHE A 1 247 ? -17.165 11.192 -16.638 1.00 8.48 263 PHE A CA 1
ATOM 1781 C C . PHE A 1 247 ? -18.268 10.306 -16.106 1.00 9.97 263 PHE A C 1
ATOM 1782 O O . PHE A 1 247 ? -18.848 10.577 -15.037 1.00 15.77 263 PHE A O 1
ATOM 1790 N N . ALA A 1 248 ? -18.512 9.182 -16.743 1.00 7.78 264 ALA A N 1
ATOM 1791 C CA . ALA A 1 248 ? -19.465 8.168 -16.230 1.00 7.54 264 ALA A CA 1
ATOM 1792 C C . ALA A 1 248 ? -18.737 6.827 -16.209 1.00 7.16 264 ALA A C 1
ATOM 1793 O O . ALA A 1 248 ? -17.670 6.650 -16.852 1.00 7.72 264 ALA A O 1
ATOM 1795 N N . ASN A 1 249 ? -19.278 5.854 -15.501 1.00 7.15 265 ASN A N 1
ATOM 1796 C CA . ASN A 1 249 ? -18.582 4.601 -15.279 1.00 6.65 265 ASN A CA 1
ATOM 1797 C C . ASN A 1 249 ? -19.531 3.413 -15.198 1.00 7.38 265 ASN A C 1
ATOM 1798 O O . ASN A 1 249 ? -20.710 3.577 -14.840 1.00 8.24 265 ASN A O 1
ATOM 1803 N N . PHE A 1 250 ? -18.988 2.236 -15.492 1.00 7.79 266 PHE A N 1
ATOM 1804 C CA . PHE A 1 250 ? -19.638 0.997 -15.089 1.00 7.43 266 PHE A CA 1
ATOM 1805 C C . PHE A 1 250 ? -19.012 0.578 -13.729 1.00 8.31 266 PHE A C 1
ATOM 1806 O O . PHE A 1 250 ? -17.774 0.585 -13.568 1.00 11.75 266 PHE A O 1
ATOM 1814 N N . SER A 1 251 ? -19.851 0.236 -12.757 1.00 7.94 267 SER A N 1
ATOM 1815 C CA . SER A 1 251 ? -19.343 -0.264 -11.523 1.00 8.46 267 SER A CA 1
ATOM 1816 C C . SER A 1 251 ? -19.686 -1.752 -11.528 1.00 8.07 267 SER A C 1
ATOM 1817 O O . SER A 1 251 ? -20.866 -2.146 -11.651 1.00 10.41 267 SER A O 1
ATOM 1820 N N . VAL A 1 252 ? -18.695 -2.604 -11.297 1.00 9.55 268 VAL A N 1
ATOM 1821 C CA . VAL A 1 252 ? -18.891 -4.030 -11.517 1.00 12.28 268 VAL A CA 1
ATOM 1822 C C . VAL A 1 252 ? -18.278 -4.893 -10.426 1.00 11.75 268 VAL A C 1
ATOM 1823 O O . VAL A 1 252 ? -18.357 -6.124 -10.475 1.00 13.64 268 VAL A O 1
ATOM 1827 N N . THR A 1 253 ? -17.701 -4.258 -9.410 1.00 10.88 269 THR A N 1
ATOM 1828 C CA . THR A 1 253 ? -17.125 -5.047 -8.282 1.00 11.87 269 THR A CA 1
ATOM 1829 C C . THR A 1 253 ? -18.159 -5.686 -7.341 1.00 12.37 269 THR A C 1
ATOM 1830 O O . THR A 1 253 ? -17.869 -6.692 -6.655 1.00 15.22 269 THR A O 1
ATOM 1834 N N . GLY A 1 254 ? -19.353 -5.113 -7.270 1.00 11.99 270 GLY A N 1
ATOM 1835 C CA . GLY A 1 254 ? -20.420 -5.627 -6.396 1.00 12.31 270 GLY A CA 1
ATOM 1836 C C . GLY A 1 254 ? -21.650 -5.836 -7.256 1.00 12.65 270 GLY A C 1
ATOM 1837 O O . GLY A 1 254 ? -21.608 -6.584 -8.215 1.00 15.79 270 GLY A O 1
ATOM 1838 N N . GLY A 1 255 ? -22.733 -5.163 -6.907 1.00 12.08 271 GLY A N 1
ATOM 1839 C CA . GLY A 1 255 ? -23.859 -5.030 -7.837 1.00 11.12 271 GLY A CA 1
ATOM 1840 C C . GLY A 1 255 ? -23.428 -4.316 -9.143 1.00 11.50 271 GLY A C 1
ATOM 1841 O O . GLY A 1 255 ? -22.347 -3.705 -9.238 1.00 12.94 271 GLY A O 1
ATOM 1842 N N . LYS A 1 256 ? -24.263 -4.382 -10.162 1.00 9.91 272 LYS A N 1
ATOM 1843 C CA . LYS A 1 256 ? -23.835 -3.882 -11.483 1.00 9.96 272 LYS A CA 1
ATOM 1844 C C . LYS A 1 256 ? -24.569 -2.561 -11.685 1.00 8.77 272 LYS A C 1
ATOM 1845 O O . LYS A 1 256 ? -25.819 -2.502 -11.879 1.00 9.79 272 LYS A O 1
ATOM 1851 N N . TRP A 1 257 ? -23.801 -1.483 -11.594 1.00 8.83 273 TRP A N 1
ATOM 1852 C CA . TRP A 1 257 ? -24.364 -0.134 -11.573 1.00 7.77 273 TRP A CA 1
ATOM 1853 C C . TRP A 1 257 ? -23.775 0.706 -12.695 1.00 7.14 273 TRP A C 1
ATOM 1854 O O . TRP A 1 257 ? -22.686 0.419 -13.243 1.00 8.85 273 TRP A O 1
ATOM 1865 N N . ILE A 1 258 ? -24.439 1.820 -13.002 1.00 7.53 274 ILE A N 1
ATOM 1866 C CA . ILE A 1 258 ? -23.853 2.910 -13.796 1.00 7.07 274 ILE A CA 1
ATOM 1867 C C . ILE A 1 258 ? -23.683 4.064 -12.775 1.00 7.58 274 ILE A C 1
ATOM 1868 O O . ILE A 1 258 ? -24.577 4.310 -11.950 1.00 8.17 274 ILE A O 1
ATOM 1873 N N . VAL A 1 259 ? -22.543 4.772 -12.854 1.00 7.62 275 VAL A N 1
ATOM 1874 C CA . VAL A 1 259 ? -22.238 5.824 -11.880 1.00 7.59 275 VAL A CA 1
ATOM 1875 C C . VAL A 1 259 ? -21.893 7.086 -12.658 1.00 7.42 275 VAL A C 1
ATOM 1876 O O . VAL A 1 259 ? -21.073 7.009 -13.643 1.00 9.37 275 VAL A O 1
ATOM 1880 N N . SER A 1 260 ? -22.413 8.233 -12.343 1.00 7.31 276 SER A N 1
ATOM 1881 C CA . SER A 1 260 ? -21.986 9.439 -12.968 1.00 7.75 276 SER A CA 1
ATOM 1882 C C . SER A 1 260 ? -22.073 10.609 -12.020 1.00 7.91 276 SER A C 1
ATOM 1883 O O . SER A 1 260 ? -22.927 10.614 -11.129 1.00 10.54 276 SER A O 1
ATOM 1886 N N . GLY A 1 261 ? -21.328 11.659 -12.248 1.00 9.41 277 GLY A N 1
ATOM 1887 C CA . GLY A 1 261 ? -21.606 12.946 -11.571 1.00 8.92 277 GLY A CA 1
ATOM 1888 C C . GLY A 1 261 ? -22.736 13.667 -12.255 1.00 8.07 277 GLY A C 1
ATOM 1889 O O . GLY A 1 261 ? -23.335 13.199 -13.250 1.00 9.78 277 GLY A O 1
ATOM 1890 N N . SER A 1 262 ? -23.022 14.855 -11.740 1.00 7.96 278 SER A N 1
ATOM 1891 C CA . SER A 1 262 ? -24.193 15.595 -12.180 1.00 9.33 278 SER A CA 1
ATOM 1892 C C . SER A 1 262 ? -24.008 17.048 -11.855 1.00 9.67 278 SER A C 1
ATOM 1893 O O . SER A 1 262 ? -23.307 17.423 -10.873 1.00 9.50 278 SER A O 1
ATOM 1896 N N . GLU A 1 263 ? -24.703 17.885 -12.604 1.00 9.57 279 GLU A N 1
ATOM 1897 C CA . GLU A 1 263 ? -24.637 19.331 -12.403 1.00 9.67 279 GLU A CA 1
ATOM 1898 C C . GLU A 1 263 ? -25.496 19.908 -11.252 1.00 9.80 279 GLU A C 1
ATOM 1899 O O . GLU A 1 263 ? -25.459 21.152 -11.022 1.00 12.55 279 GLU A O 1
ATOM 1905 N N . ASP A 1 264 ? -26.234 19.013 -10.577 1.00 9.99 280 ASP A N 1
ATOM 1906 C CA . ASP A 1 264 ? -26.883 19.335 -9.249 1.00 8.70 280 ASP A CA 1
ATOM 1907 C C . ASP A 1 264 ? -25.994 18.941 -8.097 1.00 9.98 280 ASP A C 1
ATOM 1908 O O . ASP A 1 264 ? -26.442 18.904 -6.955 1.00 12.25 280 ASP A O 1
ATOM 1913 N N . ASN A 1 265 ? -24.718 18.624 -8.390 1.00 9.12 281 ASN A N 1
ATOM 1914 C CA . ASN A 1 265 ? -23.701 18.486 -7.357 1.00 9.16 281 ASN A CA 1
ATOM 1915 C C . ASN A 1 265 ? -23.745 17.124 -6.685 1.00 7.96 281 ASN A C 1
ATOM 1916 O O . ASN A 1 265 ? -23.119 16.917 -5.627 1.00 9.25 281 ASN A O 1
ATOM 1921 N N . LEU A 1 266 ? -24.507 16.175 -7.257 1.00 9.79 282 LEU A N 1
ATOM 1922 C CA . LEU A 1 266 ? -24.636 14.847 -6.759 1.00 8.68 282 LEU A CA 1
ATOM 1923 C C . LEU A 1 266 ? -23.902 13.837 -7.590 1.00 7.56 282 LEU A C 1
ATOM 1924 O O . LEU A 1 266 ? -23.670 13.997 -8.809 1.00 9.24 282 LEU A O 1
ATOM 1929 N N . VAL A 1 267 ? -23.594 12.678 -6.960 1.00 8.57 283 VAL A N 1
ATOM 1930 C CA . VAL A 1 267 ? -23.259 11.437 -7.705 1.00 7.38 283 VAL A CA 1
ATOM 1931 C C . VAL A 1 267 ? -24.546 10.659 -7.860 1.00 8.93 283 VAL A C 1
ATOM 1932 O O . VAL A 1 267 ? -25.214 10.429 -6.830 1.00 9.82 283 VAL A O 1
ATOM 1936 N N . TYR A 1 268 ? -24.869 10.211 -9.085 1.00 7.99 284 TYR A N 1
ATOM 1937 C CA . TYR A 1 268 ? -26.031 9.333 -9.289 1.00 8.18 284 TYR A CA 1
ATOM 1938 C C . TYR A 1 268 ? -25.546 7.911 -9.538 1.00 6.84 284 TYR A C 1
ATOM 1939 O O . TYR A 1 268 ? -24.492 7.695 -10.262 1.00 8.03 284 TYR A O 1
ATOM 1948 N N . ILE A 1 269 ? -26.285 6.923 -9.040 1.00 7.89 285 ILE A N 1
ATOM 1949 C CA . ILE A 1 269 ? -25.984 5.543 -9.298 1.00 8.23 285 ILE A CA 1
ATOM 1950 C C . ILE A 1 269 ? -27.302 4.965 -9.783 1.00 8.33 285 ILE A C 1
ATOM 1951 O O . ILE A 1 269 ? -28.313 5.108 -9.078 1.00 9.80 285 ILE A O 1
ATOM 1956 N N . TRP A 1 270 ? -27.226 4.209 -10.887 1.00 8.74 286 TRP A N 1
ATOM 1957 C CA . TRP A 1 270 ? -28.406 3.548 -11.483 1.00 8.82 286 TRP A CA 1
ATOM 1958 C C . TRP A 1 270 ? -28.165 2.037 -11.503 1.00 9.30 286 TRP A C 1
ATOM 1959 O O . TRP A 1 270 ? -27.046 1.504 -11.649 1.00 10.65 286 TRP A O 1
ATOM 1970 N N . ASN A 1 271 ? -29.264 1.304 -11.433 1.00 11.52 287 ASN A N 1
ATOM 1971 C CA . ASN A 1 271 ? -29.244 -0.111 -11.689 1.00 12.59 287 ASN A CA 1
ATOM 1972 C C . ASN A 1 271 ? -28.998 -0.274 -13.199 1.00 12.47 287 ASN A C 1
ATOM 1973 O O . ASN A 1 271 ? -29.770 0.270 -14.026 1.00 13.76 287 ASN A O 1
ATOM 1978 N N . LEU A 1 272 ? -27.939 -1.000 -13.565 1.00 11.98 288 LEU A N 1
ATOM 1979 C CA . LEU A 1 272 ? -27.540 -1.177 -14.994 1.00 12.78 288 LEU A CA 1
ATOM 1980 C C . LEU A 1 272 ? -28.703 -1.764 -15.845 1.00 15.35 288 LEU A C 1
ATOM 1981 O O . LEU A 1 272 ? -29.033 -1.268 -16.953 1.00 16.36 288 LEU A O 1
ATOM 1986 N N . GL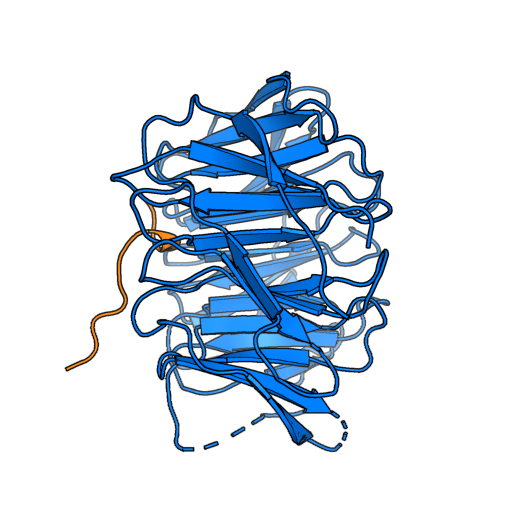N A 1 273 ? -29.318 -2.789 -15.328 1.00 17.87 289 GLN A N 1
ATOM 1987 C CA . GLN A 1 273 ? -30.356 -3.476 -16.094 1.00 20.14 289 GLN A CA 1
ATOM 1988 C C . GLN A 1 273 ? -31.719 -2.727 -15.978 1.00 18.85 289 GLN A C 1
ATOM 1989 O O . GLN A 1 273 ? -32.416 -2.572 -17.008 1.00 23.83 289 GLN A O 1
ATOM 1995 N N . THR A 1 274 ? -32.146 -2.329 -14.769 1.00 22.08 290 THR A N 1
ATOM 1996 C CA . THR A 1 274 ? -33.552 -1.784 -14.643 1.00 21.79 290 THR A CA 1
ATOM 1997 C C . THR A 1 274 ? -33.583 -0.303 -15.001 1.00 20.17 290 THR A C 1
ATOM 1998 O O . THR A 1 274 ? -34.658 0.239 -15.310 1.00 21.11 290 THR A O 1
ATOM 2002 N N . LYS A 1 275 ? -32.409 0.357 -14.984 1.00 16.31 291 LYS A N 1
ATOM 2003 C CA . LYS A 1 275 ? -32.315 1.801 -15.258 1.00 15.71 291 LYS A CA 1
ATOM 2004 C C . LYS A 1 275 ? -32.825 2.723 -14.149 1.00 15.28 291 LYS A C 1
ATOM 2005 O O . LYS A 1 275 ? -32.784 3.979 -14.304 1.00 16.88 291 LYS A O 1
ATOM 2011 N N . GLU A 1 276 ? -33.305 2.110 -13.040 1.00 15.61 292 GLU A N 1
ATOM 2012 C CA . GLU A 1 276 ? -33.751 2.889 -11.906 1.00 17.41 292 GLU A CA 1
ATOM 2013 C C . GLU A 1 276 ? -32.568 3.533 -11.169 1.00 14.51 292 GLU A C 1
ATOM 2014 O O . GLU A 1 276 ? -31.481 2.901 -11.001 1.00 14.45 292 GLU A O 1
ATOM 2020 N N . ILE A 1 277 ? -32.740 4.788 -10.769 1.00 13.58 293 ILE A N 1
ATOM 2021 C CA . ILE A 1 277 ? -31.785 5.401 -9.808 1.00 13.34 293 ILE A CA 1
ATOM 2022 C C . ILE A 1 277 ? -31.874 4.628 -8.502 1.00 12.74 293 ILE A C 1
ATOM 2023 O O . ILE A 1 277 ? -32.996 4.473 -7.947 1.00 15.33 293 ILE A O 1
ATOM 2028 N N . VAL A 1 278 ? -30.718 4.168 -8.010 1.00 12.54 294 VAL A N 1
ATOM 2029 C CA . VAL A 1 278 ? -30.679 3.457 -6.724 1.00 11.21 294 VAL A CA 1
ATOM 2030 C C . VAL A 1 278 ? -29.962 4.205 -5.590 1.00 10.78 294 VAL A C 1
ATOM 2031 O O . VAL A 1 278 ? -30.170 3.865 -4.433 1.00 13.28 294 VAL A O 1
ATOM 2035 N N . GLN A 1 279 ? -29.167 5.234 -5.885 1.00 10.62 295 GLN A N 1
ATOM 2036 C CA . GLN A 1 279 ? -28.575 6.027 -4.804 1.00 10.32 295 GLN A CA 1
ATOM 2037 C C . GLN A 1 279 ? -28.116 7.342 -5.370 1.00 7.72 295 GLN A C 1
ATOM 2038 O O . GLN A 1 279 ? -27.740 7.407 -6.562 1.00 9.95 295 GLN A O 1
ATOM 2044 N N . LYS A 1 280 ? -28.098 8.388 -4.548 1.00 10.42 296 LYS A N 1
ATOM 2045 C CA . LYS A 1 280 ? -27.537 9.654 -4.863 1.00 9.17 296 LYS A CA 1
ATOM 2046 C C . LYS A 1 280 ? -26.610 9.949 -3.734 1.00 7.91 296 LYS A C 1
ATOM 2047 O O . LYS A 1 280 ? -26.987 9.876 -2.551 1.00 9.93 296 LYS A O 1
ATOM 2053 N N . LEU A 1 281 ? -25.382 10.387 -4.069 1.00 7.63 297 LEU A N 1
ATOM 2054 C CA . LEU A 1 281 ? -24.371 10.739 -3.027 1.00 7.23 297 LEU A CA 1
ATOM 2055 C C . LEU A 1 281 ? -24.208 12.221 -2.894 1.00 8.48 297 LEU A C 1
ATOM 2056 O O . LEU A 1 281 ? -23.921 12.877 -3.944 1.00 9.48 297 LEU A O 1
ATOM 2061 N N . GLN A 1 282 ? -24.424 12.784 -1.674 1.00 7.92 298 GLN A N 1
ATOM 2062 C CA . GLN A 1 282 ? -24.379 14.237 -1.468 1.00 7.25 298 GLN A CA 1
ATOM 2063 C C . GLN A 1 282 ? -23.165 14.613 -0.630 1.00 7.34 298 GLN A C 1
ATOM 2064 O O . GLN A 1 282 ? -23.046 14.143 0.516 1.00 10.76 298 GLN A O 1
ATOM 2070 N N . GLY A 1 283 ? -22.258 15.398 -1.190 1.00 9.66 299 GLY A N 1
ATOM 2071 C CA . GLY A 1 283 ? -21.080 15.889 -0.442 1.00 10.24 299 GLY A CA 1
ATOM 2072 C C . GLY A 1 283 ? -20.461 17.142 -1.036 1.00 12.51 299 GLY A C 1
ATOM 2073 O O . GLY A 1 283 ? -20.028 18.089 -0.320 1.00 18.16 299 GLY A O 1
ATOM 2074 N N . HIS A 1 284 ? -20.727 17.354 -2.265 1.00 9.44 300 HIS A N 1
ATOM 2075 C CA . HIS A 1 284 ? -20.044 18.429 -3.002 1.00 9.44 300 HIS A CA 1
ATOM 2076 C C . HIS A 1 284 ? -20.907 19.677 -3.166 1.00 8.53 300 HIS A C 1
ATOM 2077 O O . HIS A 1 284 ? -22.177 19.607 -3.030 1.00 9.67 300 HIS A O 1
ATOM 2084 N N . THR A 1 285 ? -20.254 20.807 -3.363 1.00 9.94 301 THR A N 1
ATOM 2085 C CA . THR A 1 285 ? -20.900 22.115 -3.453 1.00 11.53 301 THR A CA 1
ATOM 2086 C C . THR A 1 285 ? -20.673 22.682 -4.861 1.00 10.91 301 THR A C 1
ATOM 2087 O O . THR A 1 285 ? -20.843 23.875 -5.093 1.00 11.47 301 THR A O 1
ATOM 2091 N N . ASP A 1 286 ? -20.283 21.817 -5.825 1.00 8.72 302 ASP A N 1
ATOM 2092 C CA . ASP A 1 286 ? -20.233 22.253 -7.213 1.00 8.83 302 ASP A CA 1
ATOM 2093 C C . ASP A 1 286 ? -20.453 21.004 -8.059 1.00 9.24 302 ASP A C 1
ATOM 2094 O O . ASP A 1 286 ? -20.541 19.852 -7.523 1.00 9.92 302 ASP A O 1
ATOM 2099 N N . VAL A 1 287 ? -20.448 21.192 -9.381 1.00 9.33 303 VAL A N 1
ATOM 2100 C CA . VAL A 1 287 ? -20.673 20.121 -10.329 1.00 7.99 303 VAL A CA 1
ATOM 2101 C C . VAL A 1 287 ? -19.709 18.925 -10.042 1.00 8.77 303 VAL A C 1
ATOM 2102 O O . VAL A 1 287 ? -18.494 19.172 -9.897 1.00 8.22 303 VAL A O 1
ATOM 2106 N N . VAL A 1 288 ? -20.274 17.712 -10.011 1.00 7.31 304 VAL A N 1
ATOM 2107 C CA . VAL A 1 288 ? -19.424 16.534 -9.834 1.00 7.54 304 VAL A CA 1
ATOM 2108 C C . VAL A 1 288 ? -18.970 16.159 -11.258 1.00 6.87 304 VAL A C 1
ATOM 2109 O O . VAL A 1 288 ? -19.659 15.492 -12.004 1.00 10.64 304 VAL A O 1
ATOM 2113 N N . ILE A 1 289 ? -17.809 16.706 -11.653 1.00 7.37 305 ILE A N 1
ATOM 2114 C CA . ILE A 1 289 ? -17.252 16.544 -13.016 1.00 7.05 305 ILE A CA 1
ATOM 2115 C C . ILE A 1 289 ? -16.761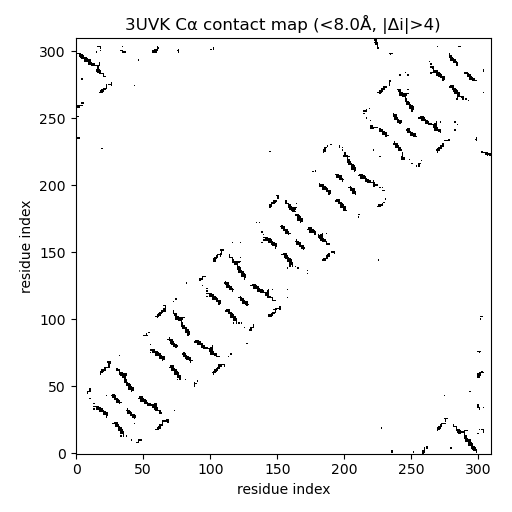 15.173 -13.277 1.00 7.62 305 ILE A C 1
ATOM 2116 O O . ILE A 1 289 ? -16.746 14.731 -14.437 1.00 7.89 305 ILE A O 1
ATOM 2121 N N . SER A 1 290 ? -16.322 14.483 -12.205 1.00 6.67 306 SER A N 1
ATOM 2122 C CA . SER A 1 290 ? -15.630 13.240 -12.412 1.00 6.54 306 SER A CA 1
ATOM 2123 C C . SER A 1 290 ? -15.958 12.274 -11.302 1.00 6.60 306 SER A C 1
ATOM 2124 O O . SER A 1 290 ? -16.086 12.640 -10.150 1.00 7.58 306 SER A O 1
ATOM 2127 N N . THR A 1 291 ? -16.205 11.033 -11.727 1.00 7.14 307 THR A N 1
ATOM 2128 C CA . THR A 1 291 ? -16.272 9.897 -10.826 1.00 7.58 307 THR A CA 1
ATOM 2129 C C . THR A 1 291 ? -15.427 8.767 -11.359 1.00 7.08 307 THR A C 1
ATOM 2130 O O . THR A 1 291 ? -15.179 8.730 -12.573 1.00 7.04 307 THR A O 1
ATOM 2134 N N . ALA A 1 292 ? -14.949 7.913 -10.480 1.00 7.33 308 ALA A N 1
ATOM 2135 C CA . ALA A 1 292 ? -14.197 6.742 -10.909 1.00 7.49 308 ALA A CA 1
ATOM 2136 C C . ALA A 1 292 ? -14.561 5.601 -9.969 1.00 6.39 308 ALA A C 1
ATOM 2137 O O . ALA A 1 292 ? -14.906 5.824 -8.769 1.00 8.00 308 ALA A O 1
ATOM 2139 N N . CYS A 1 293 ? -14.458 4.379 -10.461 1.00 6.79 309 CYS A N 1
ATOM 2140 C CA . CYS A 1 293 ? -14.826 3.154 -9.683 1.00 7.15 309 CYS A CA 1
ATOM 2141 C C . CYS A 1 293 ? -13.610 2.332 -9.502 1.00 7.09 309 CYS A C 1
ATOM 2142 O O . CYS A 1 293 ? -12.880 2.049 -10.493 1.00 9.58 309 CYS A O 1
ATOM 2145 N N . HIS A 1 294 ? -13.332 1.903 -8.280 1.00 7.39 310 HIS A N 1
ATOM 2146 C CA . HIS A 1 294 ? -12.115 1.167 -8.007 1.00 8.29 310 HIS A CA 1
ATOM 2147 C C . HIS A 1 294 ? -12.153 -0.205 -8.702 1.00 8.80 310 HIS A C 1
ATOM 2148 O O . HIS A 1 294 ? -13.200 -0.811 -8.839 1.00 10.02 310 HIS A O 1
ATOM 2155 N N . PRO A 1 295 ? -10.987 -0.722 -9.141 1.00 9.18 311 PRO A N 1
ATOM 2156 C CA . PRO A 1 295 ? -11.036 -1.922 -9.929 1.00 11.06 311 PRO A CA 1
ATOM 2157 C C . PRO A 1 295 ? -11.437 -3.196 -9.166 1.00 10.66 311 PRO A C 1
ATOM 2158 O O . PRO A 1 295 ? -11.826 -4.180 -9.839 1.00 13.06 311 PRO A O 1
ATOM 2162 N N . THR A 1 296 ? -11.257 -3.268 -7.837 1.00 11.66 312 THR A N 1
ATOM 2163 C CA . THR A 1 296 ? -11.590 -4.548 -7.158 1.00 12.59 312 THR A CA 1
ATOM 2164 C C . THR A 1 296 ? -12.510 -4.385 -5.934 1.00 11.90 312 THR A C 1
ATOM 2165 O O . THR A 1 296 ? -13.114 -5.353 -5.544 1.00 14.51 312 THR A O 1
ATOM 2169 N N . GLU A 1 297 ? -12.554 -3.187 -5.341 1.00 10.87 313 GLU A N 1
ATOM 2170 C CA . GLU A 1 297 ? -13.405 -2.948 -4.166 1.00 10.53 313 GLU A CA 1
ATOM 2171 C C . GLU A 1 297 ? -14.522 -1.986 -4.545 1.00 8.80 313 GLU A C 1
ATOM 2172 O O . GLU A 1 297 ? -14.379 -1.190 -5.516 1.00 8.97 313 GLU A O 1
ATOM 2178 N N . ASN A 1 298 ? -15.628 -2.025 -3.778 1.00 9.02 314 ASN A N 1
ATOM 2179 C CA . ASN A 1 298 ? -16.737 -1.126 -4.003 1.00 8.94 314 ASN A CA 1
ATOM 2180 C C . ASN A 1 298 ? -16.422 0.257 -3.450 1.00 8.45 314 ASN A C 1
ATOM 2181 O O . ASN A 1 298 ? -16.840 0.657 -2.336 1.00 8.52 314 ASN A O 1
ATOM 2186 N N . ILE A 1 299 ? -15.616 1.004 -4.215 1.00 7.45 315 ILE A N 1
ATOM 2187 C CA . ILE A 1 299 ? -15.182 2.348 -3.831 1.00 7.99 315 ILE A CA 1
ATOM 2188 C C . ILE A 1 299 ? -15.394 3.266 -4.996 1.00 7.74 315 ILE A C 1
ATOM 2189 O O . ILE A 1 299 ? -14.964 2.942 -6.137 1.00 7.78 315 ILE A O 1
ATOM 2194 N N . ILE A 1 300 ? -16.030 4.416 -4.749 1.00 6.98 316 ILE A N 1
ATOM 2195 C CA . ILE A 1 300 ? -16.200 5.428 -5.781 1.00 7.23 316 ILE A CA 1
ATOM 2196 C C . ILE A 1 300 ? -15.402 6.655 -5.317 1.00 7.62 316 ILE A C 1
ATOM 2197 O O . ILE A 1 300 ? -15.456 7.035 -4.107 1.00 8.23 316 ILE A O 1
ATOM 2202 N N . ALA A 1 301 ? -14.662 7.270 -6.235 1.00 7.22 317 ALA A N 1
ATOM 2203 C CA . ALA A 1 301 ? -14.098 8.611 -6.071 1.00 6.74 317 ALA A CA 1
ATOM 2204 C C . ALA A 1 301 ? -14.901 9.607 -6.832 1.00 7.32 317 ALA A C 1
ATOM 2205 O O . ALA A 1 301 ? -15.280 9.331 -7.992 1.00 8.23 317 ALA A O 1
ATOM 2207 N N . SER A 1 302 ? -15.214 10.737 -6.231 1.00 6.35 318 SER A N 1
ATOM 2208 C CA . SER A 1 302 ? -15.947 11.819 -6.878 1.00 7.80 318 SER A CA 1
ATOM 2209 C C . SER A 1 302 ? -15.132 13.103 -6.789 1.00 7.32 318 SER A C 1
ATOM 2210 O O . SER A 1 302 ? -14.362 13.262 -5.833 1.00 8.43 318 SER A O 1
ATOM 2213 N N . ALA A 1 303 ? -15.264 14.020 -7.721 1.00 7.72 319 ALA A N 1
ATOM 2214 C CA . ALA A 1 303 ? -14.484 15.246 -7.675 1.00 7.79 319 ALA A CA 1
ATOM 2215 C C . ALA A 1 303 ? -15.330 16.363 -8.272 1.00 7.98 319 ALA A C 1
ATOM 2216 O O . ALA A 1 303 ? -16.147 16.116 -9.193 1.00 8.12 319 ALA A O 1
ATOM 2218 N N . ALA A 1 304 ? -15.128 17.582 -7.780 1.00 7.46 320 ALA A N 1
ATOM 2219 C CA . ALA A 1 304 ? -15.953 18.681 -8.135 1.00 7.17 320 ALA A CA 1
ATOM 2220 C C . ALA A 1 304 ? -15.252 19.961 -8.571 1.00 8.77 320 ALA A C 1
ATOM 2221 O O . ALA A 1 304 ? -14.073 20.104 -8.392 1.00 8.37 320 ALA A O 1
ATOM 2223 N N . LEU A 1 305 ? -16.016 20.855 -9.174 1.00 7.71 321 LEU A N 1
ATOM 2224 C CA . LEU A 1 305 ? -15.481 22.068 -9.817 1.00 8.32 321 LEU A CA 1
ATOM 2225 C C . LEU A 1 305 ? -15.175 23.201 -8.798 1.00 8.23 321 LEU A C 1
ATOM 2226 O O . LEU A 1 305 ? -15.026 22.952 -7.611 1.00 8.29 321 LEU A O 1
ATOM 2231 N N . GLU A 1 306 ? -15.023 24.451 -9.295 1.00 9.95 322 GLU A N 1
ATOM 2232 C CA . GLU A 1 306 ? -14.247 25.526 -8.613 1.00 10.34 322 GLU A CA 1
ATOM 2233 C C . GLU A 1 306 ? -14.788 25.905 -7.257 1.00 9.49 322 GLU A C 1
ATOM 2234 O O . GLU A 1 306 ? -14.032 26.336 -6.395 1.00 12.68 322 GLU A O 1
ATOM 2240 N N . ASN A 1 307 ? -16.106 25.835 -7.022 1.00 10.71 323 ASN A N 1
ATOM 2241 C CA A ASN A 1 307 ? -16.644 26.227 -5.733 0.50 11.75 323 ASN A CA 1
ATOM 2242 C CA B ASN A 1 307 ? -16.618 26.204 -5.690 0.50 10.62 323 ASN A CA 1
ATOM 2243 C C . ASN A 1 307 ? -16.336 25.180 -4.641 1.00 12.24 323 ASN A C 1
ATOM 2244 O O . ASN A 1 307 ? -16.422 25.475 -3.459 1.00 16.15 323 ASN A O 1
ATOM 2253 N N . ASP A 1 30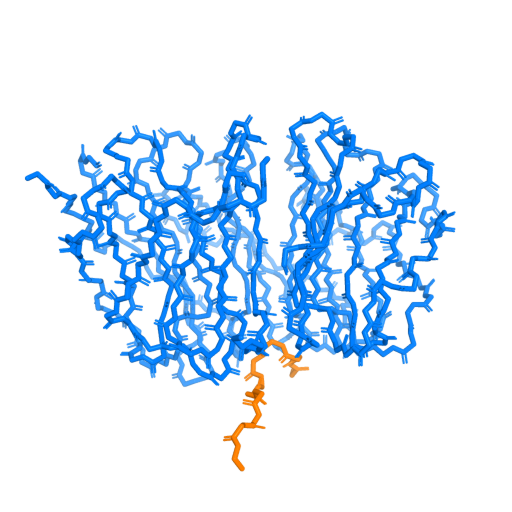8 ? -15.903 23.984 -5.053 1.00 9.91 324 ASP A N 1
ATOM 2254 C CA . ASP A 1 308 ? -15.740 22.850 -4.181 1.00 9.31 324 ASP A CA 1
ATOM 2255 C C . ASP A 1 308 ? -14.258 22.455 -4.069 1.00 8.05 324 ASP A C 1
ATOM 2256 O O . ASP A 1 308 ? -13.677 22.465 -2.979 1.00 10.78 324 ASP A O 1
ATOM 2261 N N . LYS A 1 309 ? -13.647 22.092 -5.168 1.00 7.32 325 LYS A N 1
ATOM 2262 C CA . LYS A 1 309 ? -12.239 21.755 -5.238 1.00 7.77 325 LYS A CA 1
ATOM 2263 C C . LYS A 1 309 ? -11.814 20.471 -4.520 1.00 8.68 325 LYS A C 1
ATOM 2264 O O . LYS A 1 309 ? -10.592 20.236 -4.397 1.00 9.13 325 LYS A O 1
ATOM 2270 N N . THR A 1 310 ? -12.747 19.653 -4.018 1.00 9.05 326 THR A N 1
ATOM 2271 C CA . THR A 1 310 ? -12.362 18.440 -3.301 1.00 8.44 326 THR A CA 1
ATOM 2272 C C . THR A 1 310 ? -12.691 17.186 -4.089 1.00 7.29 326 THR A C 1
ATOM 2273 O O . THR A 1 310 ? -13.496 17.172 -5.052 1.00 7.81 326 THR A O 1
ATOM 2277 N N . ILE A 1 311 ? -12.046 16.129 -3.658 1.00 7.79 327 ILE A N 1
ATOM 2278 C CA . ILE A 1 311 ? -12.310 14.772 -4.050 1.00 6.91 327 ILE A CA 1
ATOM 2279 C C . ILE A 1 311 ? -12.881 14.001 -2.866 1.00 6.77 327 ILE A C 1
ATOM 2280 O O . ILE A 1 311 ? -12.420 14.284 -1.738 1.00 7.94 327 ILE A O 1
ATOM 2285 N N . LYS A 1 312 ? -13.825 13.090 -3.060 1.00 6.86 328 LYS A N 1
ATOM 2286 C CA . LYS A 1 312 ? -14.345 12.304 -1.941 1.00 6.54 328 LYS A CA 1
ATOM 2287 C C . LYS A 1 312 ? -14.251 10.850 -2.282 1.00 6.38 328 LYS A C 1
ATOM 2288 O O . LYS A 1 312 ? -14.457 10.457 -3.448 1.00 7.93 328 LYS A O 1
ATOM 2294 N N . LEU A 1 313 ? -14.015 9.976 -1.270 1.00 7.76 329 LEU A N 1
ATOM 2295 C CA . LEU A 1 313 ? -14.001 8.542 -1.403 1.00 7.30 329 LEU A CA 1
ATOM 2296 C C . LEU A 1 313 ? -15.217 8.006 -0.642 1.00 7.13 329 LEU A C 1
ATOM 2297 O O . LEU A 1 313 ? -15.378 8.294 0.578 1.00 8.13 329 LEU A O 1
ATOM 2302 N N . TRP A 1 314 ? -15.982 7.126 -1.324 1.00 7.30 330 TRP A N 1
ATOM 2303 C CA . TRP A 1 314 ? -17.208 6.578 -0.789 1.00 7.46 330 TRP A CA 1
ATOM 2304 C C . TRP A 1 314 ? -17.074 5.081 -0.891 1.00 8.37 330 TRP A C 1
ATOM 2305 O O . TRP A 1 314 ? -16.524 4.574 -1.878 1.00 8.31 330 TRP A O 1
ATOM 2316 N N . LYS A 1 315 ? -17.596 4.346 0.106 1.00 8.17 331 LYS A N 1
ATOM 2317 C CA . LYS A 1 315 ? -17.502 2.888 0.089 1.00 8.52 331 LYS A CA 1
ATOM 2318 C C . LYS A 1 315 ? -18.834 2.257 0.365 1.00 8.14 331 LYS A C 1
ATOM 2319 O O . LYS A 1 315 ? -19.613 2.781 1.142 1.00 8.78 331 LYS A O 1
ATOM 2325 N N . SER A 1 316 ? -19.050 1.074 -0.225 1.00 9.11 332 SER A N 1
ATOM 2326 C CA . SER A 1 316 ? -20.323 0.342 -0.112 1.00 9.95 332 SER A CA 1
ATOM 2327 C C . SER A 1 316 ? -20.070 -1.138 0.140 1.00 11.19 332 SER A C 1
ATOM 2328 O O . SER A 1 316 ? -19.025 -1.680 -0.249 1.00 11.82 332 SER A O 1
ATOM 2331 N N . ASP A 1 317 ? -21.050 -1.804 0.762 1.00 10.45 333 ASP A N 1
ATOM 2332 C CA . ASP A 1 317 ? -20.973 -3.275 0.883 1.00 12.69 333 ASP A CA 1
ATOM 2333 C C . ASP A 1 317 ? -21.409 -4.053 -0.382 1.00 14.65 333 ASP A C 1
ATOM 2334 O O . ASP A 1 317 ? -21.213 -5.272 -0.454 1.00 17.89 333 ASP A O 1
ATOM 2339 N N . CYS A 1 318 ? -21.974 -3.335 -1.352 1.00 14.14 334 CYS A N 1
ATOM 2340 C CA . CYS A 1 318 ? -22.315 -3.962 -2.617 1.00 15.87 334 CYS A CA 1
ATOM 2341 C C . CYS A 1 318 ? -22.291 -2.927 -3.722 1.00 13.47 334 CYS A C 1
ATOM 2342 O O . CYS A 1 318 ? -22.642 -3.244 -4.879 1.00 14.49 334 CYS A O 1
ATOM 2346 N N . GLY B 2 1 ? -6.483 26.910 -14.831 1.00 25.23 5062 GLY B N 1
ATOM 2347 C CA . GLY B 2 1 ? -7.715 27.077 -15.669 1.00 25.89 5062 GLY B CA 1
ATOM 2348 C C . GLY B 2 1 ? -7.792 26.102 -16.817 1.00 22.16 5062 GLY B C 1
ATOM 2349 O O . GLY B 2 1 ? -6.934 26.236 -17.871 1.00 23.06 5062 GLY B O 1
ATOM 2350 N N . CYS B 2 2 ? -8.783 25.149 -16.767 1.00 23.15 5063 CYS B N 1
ATOM 2351 C CA . CYS B 2 2 ? -8.817 24.258 -17.864 1.00 14.68 5063 CYS B CA 1
ATOM 2352 C C . CYS B 2 2 ? -10.136 24.167 -18.647 1.00 10.90 5063 CYS B C 1
ATOM 2353 O O . CYS B 2 2 ? -11.266 24.493 -18.199 1.00 10.53 5063 CYS B O 1
ATOM 2356 N N . ALA B 2 3 ? -10.020 23.553 -19.854 1.00 8.99 5064 ALA B N 1
ATOM 2357 C CA . ALA B 2 3 ? -11.206 23.399 -20.691 1.00 9.59 5064 ALA B CA 1
ATOM 2358 C C . ALA B 2 3 ? -12.326 22.603 -19.990 1.00 9.35 5064 ALA B C 1
ATOM 2359 O O . ALA B 2 3 ? -13.533 22.908 -20.082 1.00 10.71 5064 ALA B O 1
ATOM 2361 N N . ARG B 2 4 ? -11.969 21.548 -19.260 1.00 8.93 5065 ARG B N 1
ATOM 2362 C CA . ARG B 2 4 ? -12.993 20.736 -18.639 1.00 10.82 5065 ARG B CA 1
ATOM 2363 C C . ARG B 2 4 ? -13.818 21.438 -17.611 1.00 9.81 5065 ARG B C 1
ATOM 2364 O O . ARG B 2 4 ? -14.953 21.078 -17.378 1.00 10.79 5065 ARG B O 1
ATOM 2372 N N . SER B 2 5 ? -13.255 22.479 -17.024 1.00 10.66 5066 SER B N 1
ATOM 2373 C CA . SER B 2 5 ? -14.002 23.116 -15.950 1.00 11.82 5066 SER B CA 1
ATOM 2374 C C . SER B 2 5 ? -14.763 24.331 -16.347 1.00 13.93 5066 SER B C 1
ATOM 2375 O O . SER B 2 5 ? -15.351 24.988 -15.483 1.00 15.15 5066 SER B O 1
ATOM 2378 N N . GLU B 2 6 ? -14.754 24.618 -17.642 1.00 15.79 5067 GLU B N 1
ATOM 2379 C CA . GLU B 2 6 ? -15.508 25.665 -18.245 1.00 17.16 5067 GLU B CA 1
ATOM 2380 C C . GLU B 2 6 ? -16.735 25.093 -18.975 1.00 17.16 5067 GLU B C 1
ATOM 2381 O O . GLU B 2 6 ? -16.675 24.034 -19.496 1.00 18.48 5067 GLU B O 1
ATOM 2387 N N . PRO B 2 7 ? -17.857 25.776 -18.941 1.00 16.61 5068 PRO B N 1
ATOM 2388 C CA . PRO B 2 7 ? -19.081 25.155 -19.460 1.00 15.23 5068 PRO B CA 1
ATOM 2389 C C . PRO B 2 7 ? -19.154 25.297 -20.979 1.00 13.81 5068 PRO B C 1
ATOM 2390 O O . PRO B 2 7 ? -18.581 26.293 -21.562 1.00 14.46 5068 PRO B O 1
ATOM 2394 N N . LYS B 2 8 ? -19.848 24.330 -21.602 1.00 14.27 5069 LYS B N 1
ATOM 2395 C CA . LYS B 2 8 ? -20.233 24.349 -23.037 1.00 12.89 5069 LYS B CA 1
ATOM 2396 C C . LYS B 2 8 ? -21.593 25.080 -23.002 1.00 11.97 5069 LYS B C 1
ATOM 2397 O O . LYS B 2 8 ? -22.569 24.541 -22.357 1.00 14.35 5069 LYS B O 1
ATOM 2403 N N . ILE B 2 9 ? -21.692 26.297 -23.563 1.00 11.05 5070 ILE B N 1
ATOM 2404 C CA . ILE B 2 9 ? -22.879 27.102 -23.500 1.00 10.71 5070 ILE B CA 1
ATOM 2405 C C . ILE B 2 9 ? -23.806 26.727 -24.615 1.00 10.34 5070 ILE B C 1
ATOM 2406 O O . ILE B 2 9 ? -23.468 26.932 -25.846 1.00 13.58 5070 ILE B O 1
ATOM 2411 N N . LEU B 2 10 ? -24.981 26.273 -24.208 1.00 12.86 5071 LEU B N 1
ATOM 2412 C CA . LEU B 2 10 ? -26.056 25.891 -25.131 1.00 15.05 5071 LEU B CA 1
ATOM 2413 C C . LEU B 2 10 ? -27.273 26.833 -24.845 1.00 17.81 5071 LEU B C 1
ATOM 2414 O O . LEU B 2 10 ? -27.587 26.983 -23.680 1.00 17.46 5071 LEU B O 1
ATOM 2419 N N . THR B 2 11 ? -27.805 27.459 -25.936 1.00 22.50 5072 THR B N 1
ATOM 2420 C CA . THR B 2 11 ? -28.868 28.523 -26.170 1.00 25.74 5072 THR B CA 1
ATOM 2421 C C . THR B 2 11 ? -28.185 29.904 -26.342 1.00 25.09 5072 THR B C 1
ATOM 2422 O O . THR B 2 11 ? -27.351 30.257 -25.437 1.00 26.37 5072 THR B O 1
#

Foldseek 3Di:
DFWDWDFDDWQFDDQFFKAEWEAALVQQWIWTFWQSQWIWIAGNPRRHTDDIAHDDPGGWREKEAANVRQWMWTWFQSQWIFIAGPVVSDTPEIQHDGPGGWHEKYAANVRQWMWTWAQSQWIWIAGPVPSYTDDIANHGDGGWQYWEAANRRQWIWIFFQQQWIWIAGRPPSDTPDIAVRFGWRYKYAAPHRQWMWTDGLPQWIFIFHVRDTDDIAGDAHHNDHSWDWHFADQPQTWIWTWGQVQWIWIARPPVNHTRDIHHDFDGTFRYWYARPHFGKIWTTGGGVGRMITIIHTPD/DDPVVDDDDDD

Secondary structure (DSSP, 8-state):
-----EEEEEE---SS-EEEEEE-TTSSEEEEEETTSEEEEEETTT--EEEEEE--SS-EEEEEE-TTSSEEEEEETTSEEEEEETTTTEEEEEEE--SS-EEEEEE-TTSSEEEEEETTS-EEEEETTT--EEEEE---SS-EEEEEE-TTSSEEEEEETTS-EEEEETTT--EEEE---PPEEEEEE-TTSS-EEEEETTTEEEEE----EEEEE-SS--SSS---EEEE-SSS-EEEEE-TTSEEEEEETTT--EEEEEE--SS-EEEEEE-SSSSEEEEEE-TTT--EEEEE---/--GGGS-----

Organism: Homo sapiens (NCBI:txid9606)

Radius of gyration: 17.32 Å; Cα contacts (8 Å, |Δi|>4): 1064; chains: 2; bounding box: 43×35×45 Å

Sequence (310 aa):
VKPNYALKFTLAGHTKAVSSVKFSPNGEWLASSSADKLIKIWGAYDGKFEKTISGHKLGISDVAWSSSDSNLLVSASDDKTLKIWDVVSSSGKCLKTLKGHSNYVFCCNFNPQSNLIVSGSFDESVRIWDVKTGKCLKTLPAHSDPVSAVHFNRDGSLIVSSSYDGLCCRIWDTASGQCLLKTLDNPPVSFVKFSPNGKYILAATLDNTLKLWDKGKCLKTYTTGHKNEKYCIFANFSVTGGKWIVSGSEDNLVYIWNLQTKEIVQKLQGHTDVVISTACHPTENIIASAALENNDKTIKLWKSDCGCARSEPKILT

CATH classification: 2.130.10.10

InterPro domains:
  IPR001680 WD40 repeat [PS50082] (41-82)
  IPR001680 WD40 repeat [PS50082] (83-124)
  IPR001680 WD40 repeat [PS50082] (125-166)
  IPR001680 WD40 repeat [PS50082] (167-208)
  IPR001680 WD40 repeat [PS50082] (210-251)
  IPR001680 WD40 repeat [PS50082] (252-296)
  IPR001680 WD40 repeat [SM00320] (34-73)
  IPR001680 WD40 repeat [SM00320] (76-115)
  IPR001680 WD40 repeat [SM00320] (118-157)
  IPR001680 WD40 repeat [SM00320] (160-199)
  IPR001680 WD40 repeat [SM00320] (202-242)
  IPR001680 WD40 repeat [SM00320] (245-287)
  IPR001680 WD40 repeat [SM00320] (290-331)
  IPR015943 WD40/YVTN repeat-like-containing domain superfamily [G3DSA:2.130.10.10] (20-334)
  IPR019775 WD40 repeat, conserved site [PS00678] (102-116)
  IPR019775 WD40 repeat, conserved site [PS00678] (144-158)
  IPR019775 WD40 repeat, conserved site [PS00678] (186-200)
  IPR019775 WD40 repeat, conserved site [PS00678] (274-288)
  IPR020472 PAC1/LIS1-like, WD-40 repeat [PR00320] (102-116)
  IPR020472 PAC1/LIS1-like, WD-40 repeat [PR00320] (144-158)

GO terms:
  GO:0005634 nucleus (C, IDA)
  GO:0035097 histone methyltransferase complex (C, IDA)
  GO:0045815 transcription initiation-coupled chromatin remodeling (P, IDA)
  GO:0000123 histone acetyltransferase complex (C, IDA)
  GO:0044666 MLL3/4 complex (C, IDA)
  GO:0048188 Set1C/COMPASS complex (C, IDA)
  GO:0071339 MLL1 complex (C, IDA)
  GO:0005634 nucleus (C, EXP)
  GO:0005515 protein binding (F, IPI)
  GO:0005654 nucleoplasm (C, TAS)
  GO:0140672 ATAC complex (C, IDA)
  GO:0000122 negative regulation of transcription by RNA polymerase II (P, IDA)
  GO:0005654 nucleoplasm (C, IDA)
  GO:0140004 histone H3Q5ser reader activity (F, IDA)
  GO:0140109 histone H3K4me1 reader activity (F, IDA)
  GO:0051302 regulation of cell division (P, IDA)
  GO:0006357 regulation of transcription by RNA polymerase II (P, IDA)
  GO:0051726 regulation of cell cycle (P, IMP)
  GO:0090043 regulation of tubulin deacetylation (P, IMP)
  GO:0006355 regulation of DNA-templated transcription (P, IMP)

B-factor: mean 14.28, std 7.12, range [5.69, 79.73]

Nearest PDB structures (foldseek):
  3uvk-assembly1_A  TM=1.003E+00  e=4.765E-59  Homo sapiens
  8bb4-assembly1_Q  TM=9.936E-01  e=1.002E-49  Homo sapiens
  5yzv-assembly1_B  TM=9.195E-01  e=7.398E-27  Thermomonospora curvata
  8pqz-assembly1_B  TM=9.293E-01  e=1.098E-26  Homo sapiens
  8xi2-assembly1_T  TM=8.917E-01  e=1.194E-21  Chlamydomonas reinhardtii